Protein 4Y6C (pdb70)

B-factor: mean 18.06, std 13.11, range [5.61, 88.08]

Secondary structure (DSSP, 8-state):
---GGGGGHHHHHHHHHHHTT-HHHHHHHHHHHHHHHHTTS-TT-HHHHHHHHHHHHH---S-HHHHHHHHHHHHHHHHHHS-TT-HHHHHHHHHHHHH---S-HHHHHHHHHHHHHHHHHHS-TT-HHHHHHHHHHHHH---S-HHHHHHHHHHHHHHHHTTS-TT-HHHHHHHHHHHHHHHHTT-HHHHHHHHHHHHHHHHHHH--

Radius of gyration: 19.54 Å; Cα contacts (8 Å, |Δi|>4): 241; chains: 1; bounding box: 40×59×32 Å

Nearest PDB structures (foldseek):
  4y6c-assembly1_A-2  TM=1.003E+00  e=1.237E-24  Podospora anserina
  4y6w-assembly1_A-2  TM=9.933E-01  e=3.707E-24  Podospora anserina
  7w5m-assembly1_A  TM=7.140E-01  e=4.194E-05  Arabidopsis thaliana
  6t46-assembly2_G  TM=6.170E-01  e=2.696E-03  Bacillus subtilis subsp. natto
  8rst-assembly1_A-2  TM=5.168E-01  e=1.487E-03  Bacillus phage phi3T

CATH classification: 1.25.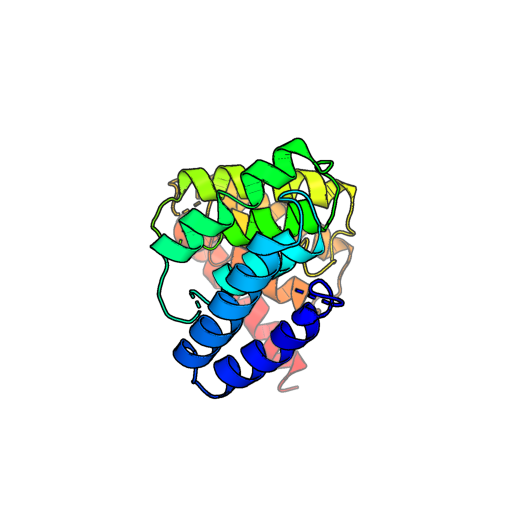40.10

InterPro domains:
  IPR002182 NB-ARC [PF00931] (9-161)
  IPR011990 Tetratricopeptide-like helical domain superfamily [G3DSA:1.25.40.10] (370-567)
  IPR011990 Tetratricopeptide-like helical domain superfamily [G3DSA:1.25.40.10] (588-715)
  IPR011990 Tetratricopeptide-like helical domain superfamily [G3DSA:1.25.40.10] (716-898)
  IPR011990 Tetratricopeptide-like helical domain superfamily [G3DSA:1.25.40.10] (914-1066)
  IPR011990 Tetratricopeptide-like helical domain superfamily [SSF48452] (411-530)
  IPR011990 Tetratricopeptide-like helical domain superfamily [SSF48452] (537-657)
  IPR011990 Tetratricopeptide-like helical domain superfamily [SSF48452] (663-783)
  IPR011990 Tetratricopeptide-like helical domain superfamily [SSF48452] (831-951)
  IPR011990 Tetratricopeptide-like helical domain superfamily [SSF48452] (916-1060)
  IPR019734 Tetratricopeptide repeat [SM00028] (417-450)
  IPR019734 Tetratricopeptide repeat [SM00028] (459-492)
  IPR019734 Tetratricopeptide repeat [SM00028] (501-534)
  IPR019734 Tetratricopeptide repeat [SM00028] (543-576)
  IPR019734 Tetratricopeptide repeat [SM00028] (585-618)
  IPR019734 Tetratricopeptide repeat [SM00028] (627-660)
  IPR019734 Tetratricopeptide repeat [SM00028] (669-702)
  IPR019734 Tetratricopeptide repeat [SM00028] (711-744)
  IPR019734 Tetratricopeptide repeat [SM00028] (753-786)
  IPR019734 Tetratricopeptide repeat [SM00028] (795-828)

Structure (mmCIF, N/CA/C/O backbone):
data_4Y6C
#
_entry.id   4Y6C
#
_cell.length_a   81.103
_cell.length_b   91.242
_cell.length_c   30.839
_cell.angle_alpha   90.00
_cell.angle_beta   90.00
_cell.angle_gamma   90.00
#
_symmetry.space_group_name_H-M   'P 21 21 2'
#
loop_
_entity.id
_entity.type
_entity.pdbx_description
1 polymer 'ANSERINA PUTATIVE KINESIN LIGHT chain'
2 non-polymer 'SULFATE ION'
3 water water
#
loop_
_atom_site.group_PDB
_atom_site.id
_atom_site.type_symbol
_atom_site.label_atom_id
_atom_site.label_alt_id
_atom_site.label_comp_id
_atom_site.label_asym_id
_atom_site.label_entity_id
_atom_site.label_seq_id
_atom_site.pdbx_PDB_ins_code
_atom_site.Cartn_x
_atom_site.Cartn_y
_atom_site.Cartn_z
_atom_site.occupancy
_atom_site.B_iso_or_equiv
_atom_site.auth_seq_id
_atom_site.auth_comp_id
_atom_site.auth_asym_id
_atom_site.auth_atom_id
_atom_site.pdbx_PDB_model_num
ATOM 1 N N . HIS A 1 3 ? -9.467 -71.993 9.515 1.00 65.07 -1 HIS A N 1
ATOM 2 C CA . HIS A 1 3 ? -8.892 -72.895 10.502 1.00 65.46 -1 HIS A CA 1
ATOM 3 C C . HIS A 1 3 ? -7.635 -72.279 11.126 1.00 57.56 -1 HIS A C 1
ATOM 4 O O . HIS A 1 3 ? -7.235 -72.655 12.226 1.00 64.19 -1 HIS A O 1
ATOM 24 N N . GLU A 1 5 ? -5.451 -69.874 13.251 1.00 27.56 1 GLU A N 1
ATOM 25 C CA . GLU A 1 5 ? -5.820 -69.435 14.604 1.00 29.18 1 GLU A CA 1
ATOM 26 C C . GLU A 1 5 ? -6.333 -68.001 14.722 1.00 28.31 1 GLU A C 1
ATOM 27 O O . GLU A 1 5 ? -7.340 -67.751 15.390 1.00 29.00 1 GLU A O 1
ATOM 33 N N . HIS A 1 6 ? -5.636 -67.059 14.092 1.00 21.70 2 HIS A N 1
ATOM 34 C CA . HIS A 1 6 ? -5.965 -65.649 14.254 1.00 19.68 2 HIS A CA 1
ATOM 35 C C . HIS A 1 6 ? -6.109 -64.946 12.916 1.00 15.71 2 HIS A C 1
ATOM 36 O O . HIS A 1 6 ? -5.266 -64.137 12.558 1.00 16.82 2 HIS A O 1
ATOM 43 N N . PRO A 1 7 ? -7.186 -65.251 12.174 1.00 14.38 3 PRO A N 1
ATOM 44 C CA . PRO A 1 7 ? -7.361 -64.664 10.834 1.00 13.03 3 PRO A CA 1
ATOM 45 C C . PRO A 1 7 ? -7.410 -63.133 10.822 1.00 14.10 3 PRO A C 1
ATOM 46 O O . PRO A 1 7 ? -7.080 -62.530 9.803 1.00 14.71 3 PRO A O 1
ATOM 50 N N . SER A 1 8 ? -7.798 -62.505 11.929 1.00 15.99 4 SER A N 1
ATOM 51 C CA A SER A 1 8 ? -7.836 -61.046 12.007 0.41 21.17 4 SER A CA 1
ATOM 52 C CA B SER A 1 8 ? -7.848 -61.047 11.978 0.59 20.68 4 SER A CA 1
ATOM 53 C C . SER A 1 8 ? -6.448 -60.441 11.839 1.00 20.93 4 SER A C 1
ATOM 54 O O . SER A 1 8 ? -6.299 -59.293 11.413 1.00 23.10 4 SER A O 1
ATOM 59 N N . ARG A 1 9 ? -5.420 -61.212 12.176 1.00 15.30 5 ARG A N 1
ATOM 60 C CA . ARG A 1 9 ? -4.067 -60.668 12.126 1.00 17.78 5 ARG A CA 1
ATOM 61 C C . ARG A 1 9 ? -3.501 -60.632 10.715 1.00 17.93 5 ARG A C 1
ATOM 62 O O . ARG A 1 9 ? -2.369 -60.186 10.502 1.00 17.88 5 ARG A O 1
ATOM 70 N N . LEU A 1 10 ? -4.302 -61.053 9.740 1.00 12.81 6 LEU A N 1
ATOM 71 C CA . LEU A 1 10 ? -3.876 -60.966 8.348 1.00 13.52 6 LEU A CA 1
ATOM 72 C C . LEU A 1 10 ? -3.825 -59.527 7.844 1.00 12.04 6 LEU A C 1
ATOM 73 O O . LEU A 1 10 ? -3.444 -59.282 6.698 1.00 12.52 6 LEU A O 1
ATOM 78 N N . ARG A 1 11 ? -4.200 -58.572 8.689 1.00 12.27 7 ARG A N 1
ATOM 79 C CA . ARG A 1 11 ? -4.002 -57.159 8.367 1.00 10.63 7 ARG A CA 1
ATOM 80 C C . ARG A 1 11 ? -2.520 -56.822 8.141 1.00 10.15 7 ARG A C 1
ATOM 81 O O . ARG A 1 11 ? -2.192 -55.810 7.521 1.00 11.38 7 ARG A O 1
ATOM 89 N N . SER A 1 12 ? -1.623 -57.669 8.629 1.00 12.46 8 SER A N 1
ATOM 90 C CA . SER A 1 12 ? -0.201 -57.504 8.332 1.00 11.66 8 SER A CA 1
ATOM 91 C C . SER A 1 12 ? 0.066 -57.525 6.827 1.00 12.40 8 SER A C 1
ATOM 92 O O . SER A 1 12 ? 1.048 -56.954 6.353 1.00 13.74 8 SER A O 1
ATOM 95 N N . GLN A 1 13 ? -0.817 -58.178 6.075 1.00 8.93 9 GLN A N 1
ATOM 96 C CA . GLN A 1 13 ? -0.610 -58.340 4.643 1.00 8.84 9 GLN A CA 1
ATOM 97 C C . GLN A 1 13 ? -0.893 -57.050 3.877 1.00 10.77 9 GLN A C 1
ATOM 98 O O . GLN A 1 13 ? -0.492 -56.912 2.728 1.00 11.22 9 GLN A O 1
ATOM 104 N N . HIS A 1 14 ? -1.578 -56.106 4.519 1.00 8.18 10 HIS A N 1
ATOM 105 C CA . HIS A 1 14 ? -1.817 -54.800 3.908 1.00 9.90 10 HIS A CA 1
ATOM 106 C C . HIS A 1 14 ? -0.501 -54.101 3.567 1.00 12.13 10 HIS A C 1
ATOM 107 O O . HIS A 1 14 ? -0.360 -53.514 2.489 1.00 10.09 10 HIS A O 1
ATOM 114 N N . GLU A 1 15 ? 0.464 -54.158 4.484 1.00 10.20 11 GLU A N 1
ATOM 115 C CA . GLU A 1 15 ? 1.754 -53.516 4.244 1.00 10.25 11 GLU A CA 1
ATOM 116 C C . GLU A 1 15 ? 2.492 -54.196 3.093 1.00 10.93 11 GLU A C 1
ATOM 117 O O . GLU A 1 15 ? 3.140 -53.528 2.278 1.00 11.69 11 GLU A O 1
ATOM 123 N N . LEU A 1 16 ? 2.404 -55.523 3.020 1.00 9.16 12 LEU A N 1
ATOM 124 C CA . LEU A 1 16 ? 3.081 -56.244 1.947 1.00 9.47 12 LEU A CA 1
ATOM 125 C C . LEU A 1 16 ? 2.441 -55.866 0.611 1.00 10.73 12 LEU A C 1
ATOM 126 O O . LEU A 1 16 ? 3.148 -55.686 -0.386 1.00 9.40 12 LEU A O 1
ATOM 131 N N . ALA A 1 17 ? 1.112 -55.724 0.594 1.00 8.70 13 ALA A N 1
ATOM 132 C CA . ALA A 1 17 ? 0.411 -55.329 -0.634 1.00 9.20 13 ALA A CA 1
ATOM 133 C C . ALA A 1 17 ? 0.877 -53.961 -1.104 1.00 11.08 13 ALA A C 1
ATOM 134 O O . ALA A 1 17 ? 1.075 -53.730 -2.300 1.00 10.95 13 ALA A O 1
ATOM 136 N N . ARG A 1 18 ? 1.041 -53.044 -0.161 1.00 8.28 14 ARG A N 1
ATOM 137 C CA . ARG A 1 18 ? 1.505 -51.698 -0.509 1.00 8.29 14 ARG A CA 1
ATOM 138 C C . ARG A 1 18 ? 2.918 -51.705 -1.083 1.00 12.11 14 ARG A C 1
ATOM 139 O O . ARG A 1 18 ? 3.221 -50.939 -1.994 1.00 14.27 14 ARG A O 1
ATOM 147 N N . ARG A 1 19 ? 3.786 -52.564 -0.559 1.00 9.22 15 ARG A N 1
ATOM 148 C CA . ARG A 1 19 ? 5.134 -52.664 -1.110 1.00 9.81 15 ARG A CA 1
ATOM 149 C C . ARG A 1 19 ? 5.082 -53.201 -2.538 1.00 9.94 15 ARG A C 1
ATOM 150 O O . ARG A 1 19 ? 5.819 -52.737 -3.416 1.00 11.29 15 ARG A O 1
ATOM 158 N N . TYR A 1 20 ? 4.220 -54.189 -2.772 1.00 9.73 16 TYR A N 1
ATOM 159 C CA . TYR A 1 20 ? 4.065 -54.718 -4.126 1.00 9.90 16 TYR A CA 1
ATOM 160 C C . TYR A 1 20 ? 3.618 -53.614 -5.077 1.00 9.70 16 TYR A C 1
ATOM 161 O O . TYR A 1 20 ? 4.156 -53.470 -6.175 1.00 13.85 16 TYR A O 1
ATOM 170 N N . GLN A 1 21 ? 2.606 -52.857 -4.660 1.00 9.24 17 GLN A N 1
ATOM 171 C CA . GLN A 1 21 ? 2.053 -51.791 -5.495 1.00 9.57 17 GLN A CA 1
ATOM 172 C C . GLN A 1 21 ? 3.095 -50.738 -5.837 1.00 16.33 17 GLN A C 1
ATOM 173 O O . GLN A 1 21 ? 3.208 -50.320 -6.988 1.00 16.39 17 GLN A O 1
ATOM 179 N N . GLN A 1 22 ? 3.853 -50.322 -4.831 1.00 12.77 18 GLN A N 1
ATOM 180 C CA . GLN A 1 22 ? 4.903 -49.325 -5.021 1.00 15.26 18 GLN A CA 1
ATOM 181 C C . GLN A 1 22 ? 5.938 -49.800 -6.030 1.00 15.61 18 GLN A C 1
ATOM 182 O O . GLN A 1 22 ? 6.549 -48.989 -6.724 1.00 17.73 18 GLN A O 1
ATOM 188 N N . ASN A 1 23 ? 6.144 -51.112 -6.098 1.00 12.26 19 ASN A N 1
ATOM 189 C CA . ASN A 1 23 ? 7.131 -51.686 -7.011 1.00 13.05 19 ASN A CA 1
ATOM 190 C C . ASN A 1 23 ? 6.553 -51.995 -8.379 1.00 19.20 19 ASN A C 1
ATOM 191 O O . ASN A 1 23 ? 7.234 -52.575 -9.232 1.00 23.77 19 ASN A O 1
ATOM 196 N N . GLY A 1 24 ? 5.290 -51.633 -8.569 1.00 17.91 20 GLY A N 1
ATOM 197 C CA . GLY A 1 24 ? 4.615 -51.843 -9.836 1.00 19.89 20 GLY A CA 1
ATOM 198 C C . GLY A 1 24 ? 3.880 -53.170 -9.938 1.00 22.63 20 GLY A C 1
ATOM 199 O O . GLY A 1 24 ? 3.179 -53.409 -10.919 1.00 21.61 20 GLY A O 1
ATOM 200 N N . GLN A 1 25 ? 4.053 -54.037 -8.940 1.00 13.96 21 GLN A N 1
ATOM 201 C CA . GLN A 1 25 ? 3.421 -55.358 -8.932 1.00 13.50 21 GLN A CA 1
ATOM 202 C C . GLN A 1 25 ? 1.982 -55.265 -8.429 1.00 15.35 21 GLN A C 1
ATOM 203 O O . GLN A 1 25 ? 1.608 -55.910 -7.451 1.00 15.12 21 GLN A O 1
ATOM 209 N N . VAL A 1 26 ? 1.171 -54.458 -9.099 1.00 10.88 22 VAL A N 1
ATOM 210 C CA . VAL A 1 26 ? -0.200 -54.247 -8.638 1.00 9.20 22 VAL A CA 1
ATOM 211 C C . VAL A 1 26 ? -1.055 -55.520 -8.753 1.00 13.74 22 VAL A C 1
ATOM 212 O O . VAL A 1 26 ? -1.968 -55.727 -7.955 1.00 13.03 22 VAL A O 1
ATOM 216 N N . GLN A 1 27 ? -0.755 -56.382 -9.721 1.00 14.39 23 GLN A N 1
ATOM 217 C CA . GLN A 1 27 ? -1.478 -57.650 -9.838 1.00 11.40 23 GLN A CA 1
ATOM 218 C C . GLN A 1 27 ? -1.195 -58.555 -8.641 1.00 12.21 23 GLN A C 1
ATOM 219 O O . GLN A 1 27 ? -2.100 -59.169 -8.084 1.00 14.05 23 GLN A O 1
ATOM 225 N N . GLU A 1 28 ? 0.076 -58.655 -8.262 1.00 11.58 24 GLU A N 1
ATOM 226 C CA . GLU A 1 28 ? 0.455 -59.499 -7.134 1.00 13.75 24 GLU A CA 1
ATOM 227 C C . GLU A 1 28 ? -0.204 -59.037 -5.831 1.00 11.43 24 GLU A C 1
ATOM 228 O O . GLU A 1 28 ? -0.550 -59.860 -4.972 1.00 10.47 24 GLU A O 1
ATOM 234 N N . ALA A 1 29 ? -0.385 -57.728 -5.685 1.00 10.43 25 ALA A N 1
ATOM 235 C CA . ALA A 1 29 ? -1.058 -57.185 -4.502 1.00 9.42 25 ALA A CA 1
ATOM 236 C C . ALA A 1 29 ? -2.527 -57.620 -4.468 1.00 9.02 25 ALA A C 1
ATOM 237 O O . ALA A 1 29 ? -3.077 -57.936 -3.408 1.00 9.72 25 ALA A O 1
ATOM 239 N N . VAL A 1 30 ? -3.161 -57.651 -5.634 1.00 9.73 26 VAL A N 1
ATOM 240 C CA . VAL A 1 30 ? -4.546 -58.103 -5.688 1.00 8.26 26 VAL A CA 1
ATOM 241 C C . VAL A 1 30 ? -4.628 -59.578 -5.294 1.00 9.08 26 VAL A C 1
ATOM 242 O O . VAL A 1 30 ? -5.485 -59.973 -4.487 1.00 10.57 26 VAL A O 1
ATOM 246 N N . GLU A 1 31 ? -3.737 -60.391 -5.861 1.00 8.96 27 GLU A N 1
ATOM 247 C CA . GLU A 1 31 ? -3.700 -61.820 -5.554 1.00 9.27 27 GLU A CA 1
ATOM 248 C C . GLU A 1 31 ? -3.514 -62.065 -4.059 1.00 11.37 27 GLU A C 1
ATOM 249 O O . GLU A 1 31 ? -4.169 -62.933 -3.480 1.00 12.16 27 GLU A O 1
ATOM 255 N N . LEU A 1 32 ? -2.609 -61.304 -3.451 1.00 9.05 28 LEU A N 1
ATOM 256 C CA . LEU A 1 32 ? -2.338 -61.413 -2.019 1.00 8.99 28 LEU A CA 1
ATOM 257 C C . LEU A 1 32 ? -3.597 -61.148 -1.203 1.00 10.45 28 LEU A C 1
ATOM 258 O O . LEU A 1 32 ? -3.946 -61.920 -0.309 1.00 9.57 28 LEU A O 1
ATOM 263 N N . LEU A 1 33 ? -4.283 -60.052 -1.515 1.00 8.89 29 LEU A N 1
ATOM 264 C CA . LEU A 1 33 ? -5.410 -59.641 -0.683 1.00 7.92 29 LEU A CA 1
ATOM 265 C C . LEU A 1 33 ? -6.682 -60.414 -0.999 1.00 7.94 29 LEU A C 1
ATOM 266 O O . LEU A 1 33 ? -7.561 -60.528 -0.145 1.00 9.97 29 LEU A O 1
ATOM 271 N N . GLU A 1 34 ? -6.792 -60.949 -2.211 1.00 8.13 30 GLU A N 1
ATOM 272 C CA . GLU A 1 34 ? -7.911 -61.852 -2.505 1.00 8.28 30 GLU A CA 1
ATOM 273 C C . GLU A 1 34 ? -7.834 -63.078 -1.615 1.00 8.54 30 GLU A C 1
ATOM 274 O O . GLU A 1 34 ? -8.860 -63.611 -1.190 1.00 9.05 30 GLU A O 1
ATOM 280 N N . GLN A 1 35 ? -6.615 -63.534 -1.332 1.00 8.77 31 GLN A N 1
ATOM 281 C CA . GLN A 1 35 ? -6.451 -64.701 -0.474 1.00 10.61 31 GLN A CA 1
ATOM 282 C C . GLN A 1 35 ? -6.761 -64.344 0.986 1.00 8.90 31 GLN A C 1
ATOM 283 O O . GLN A 1 35 ? -7.385 -65.136 1.704 1.00 10.03 31 GLN A O 1
ATOM 289 N N . VAL A 1 36 ? -6.333 -63.161 1.430 1.00 8.63 32 VAL A N 1
ATOM 290 C CA . VAL A 1 36 ? -6.695 -62.682 2.772 1.00 8.50 32 VAL A CA 1
ATOM 291 C C . VAL A 1 36 ? -8.214 -62.656 2.937 1.00 8.36 32 VAL A C 1
ATOM 292 O O . VAL A 1 36 ? -8.761 -63.170 3.911 1.00 8.53 32 VAL A O 1
ATOM 296 N N . VAL A 1 37 ? -8.888 -62.057 1.965 1.00 8.17 33 VAL A N 1
ATOM 297 C CA . VAL A 1 37 ? -10.327 -61.860 2.055 1.00 8.02 33 VAL A CA 1
ATOM 298 C C . VAL A 1 37 ? -11.039 -63.213 2.050 1.00 10.05 33 VAL A C 1
ATOM 299 O O . VAL A 1 37 ? -12.011 -63.413 2.796 1.00 10.98 33 VAL A O 1
ATOM 303 N N . ALA A 1 38 ? -10.539 -64.157 1.256 1.00 8.62 34 ALA A N 1
ATOM 304 C CA . ALA A 1 38 ? -11.157 -65.484 1.216 1.00 9.01 34 ALA A CA 1
ATOM 305 C C . ALA A 1 38 ? -10.988 -66.226 2.539 1.00 11.17 34 ALA A C 1
ATOM 306 O O . ALA A 1 38 ? -11.902 -66.914 2.986 1.00 9.76 34 ALA A O 1
ATOM 308 N N . ILE A 1 39 ? -9.823 -66.091 3.170 1.00 9.27 35 ILE A N 1
ATOM 309 C CA . ILE A 1 39 ? -9.583 -66.756 4.452 1.00 9.58 35 ILE A CA 1
ATOM 310 C C . ILE A 1 39 ? -10.483 -66.165 5.538 1.00 15.68 35 ILE A C 1
ATOM 311 O O . ILE A 1 39 ? -11.111 -66.889 6.320 1.00 12.71 35 ILE A O 1
ATOM 316 N N . GLN A 1 40 ? -10.554 -64.840 5.583 1.00 9.11 36 GLN A N 1
ATOM 317 C CA . GLN A 1 40 ? -11.375 -64.188 6.600 1.00 9.07 36 GLN A CA 1
ATOM 318 C C . GLN A 1 40 ? -12.877 -64.426 6.377 1.00 9.15 36 GLN A C 1
ATOM 319 O O . GLN A 1 40 ? -13.658 -64.407 7.326 1.00 11.97 36 GLN A O 1
ATOM 325 N N . ALA A 1 41 ? -13.284 -64.665 5.135 1.00 9.26 37 ALA A N 1
ATOM 326 C CA . ALA A 1 41 ? -14.707 -64.900 4.858 1.00 10.81 37 ALA A CA 1
ATOM 327 C C . ALA A 1 41 ? -15.183 -66.191 5.512 1.00 12.27 37 ALA A C 1
ATOM 328 O O . ALA A 1 41 ? -16.378 -66.362 5.763 1.00 13.33 37 ALA A O 1
ATOM 330 N N . LYS A 1 42 ? -14.250 -67.105 5.775 1.00 9.97 38 LYS A N 1
ATOM 331 C CA . LYS A 1 42 ? -14.605 -68.417 6.309 1.00 10.51 38 LYS A CA 1
ATOM 332 C C . LYS A 1 42 ? -14.657 -68.421 7.822 1.00 14.18 38 LYS A C 1
ATOM 333 O O . LYS A 1 42 ? -15.139 -69.380 8.421 1.00 14.64 38 LYS A O 1
ATOM 339 N N . THR A 1 43 ? -14.154 -67.352 8.438 1.00 11.66 39 THR A N 1
ATOM 340 C CA . THR A 1 43 ? -13.869 -67.380 9.863 1.00 12.18 39 THR A CA 1
ATOM 341 C C . THR A 1 43 ? -14.449 -66.188 10.638 1.00 14.80 39 THR A C 1
ATOM 342 O O . THR A 1 43 ? -14.763 -66.319 11.822 1.00 19.25 39 THR A O 1
ATOM 346 N N . LEU A 1 44 ? -14.605 -65.045 9.970 1.00 11.34 40 LEU A N 1
ATOM 347 C CA . LEU A 1 44 ? -15.031 -63.804 10.630 1.00 10.03 40 LEU A CA 1
ATOM 348 C C . LEU A 1 44 ? -16.414 -63.366 10.162 1.00 9.97 40 LEU A C 1
ATOM 349 O O . LEU A 1 44 ? -16.733 -63.495 8.989 1.00 9.77 40 LEU A O 1
ATOM 354 N N . ARG A 1 45 ? -17.232 -62.837 11.069 1.00 10.20 41 ARG A N 1
ATOM 355 C CA . ARG A 1 45 ? -18.567 -62.365 10.684 1.00 10.21 41 ARG A CA 1
ATOM 356 C C . ARG A 1 45 ? -18.469 -61.152 9.767 1.00 10.48 41 ARG A C 1
ATOM 357 O O . ARG A 1 45 ? -17.467 -60.437 9.783 1.00 12.93 41 ARG A O 1
ATOM 365 N N . SER A 1 46 ? -19.514 -60.917 8.974 1.00 9.62 42 SER A N 1
ATOM 366 C CA . SER A 1 46 ? -19.492 -59.834 7.992 1.00 9.15 42 SER A CA 1
ATOM 367 C C . SER A 1 46 ? -19.303 -58.461 8.629 1.00 8.96 42 SER A C 1
ATOM 368 O O . SER A 1 46 ? -18.798 -57.562 7.975 1.00 10.33 42 SER A O 1
ATOM 371 N N . GLU A 1 47 ? -19.731 -58.297 9.884 1.00 10.30 43 GLU A N 1
ATOM 372 C CA . GLU A 1 47 ? -19.604 -56.996 10.546 1.00 12.96 43 GLU A CA 1
ATOM 373 C C . GLU A 1 47 ? -18.272 -56.820 11.248 1.00 14.82 43 GLU A C 1
ATOM 374 O O . GLU A 1 47 ? -18.008 -55.752 11.802 1.00 13.02 43 GLU A O 1
ATOM 380 N N . HIS A 1 48 ? -17.439 -57.861 11.245 1.00 9.28 44 HIS A N 1
ATOM 381 C CA . HIS A 1 48 ? -16.157 -57.795 11.942 1.00 9.73 44 HIS A CA 1
ATOM 382 C C . HIS A 1 48 ? -15.270 -56.711 11.335 1.00 10.61 44 HIS A C 1
ATOM 383 O O . HIS A 1 48 ? -15.022 -56.711 10.132 1.00 9.04 44 HIS A O 1
ATOM 390 N N . PRO A 1 49 ? -14.784 -55.779 12.168 1.00 8.77 45 PRO A N 1
ATOM 391 C CA . PRO A 1 49 ? -13.975 -54.676 11.627 1.00 8.37 45 PRO A CA 1
ATOM 392 C C . PRO A 1 49 ? -12.722 -55.120 10.882 1.00 10.86 45 PRO A C 1
ATOM 393 O O . PRO A 1 49 ? -12.305 -54.422 9.955 1.00 9.18 45 PRO A O 1
ATOM 397 N N . SER A 1 50 ? -12.122 -56.243 11.261 1.00 9.67 46 SER A N 1
ATOM 398 C CA . SER A 1 50 ? -10.924 -56.702 10.557 1.00 9.17 46 SER A CA 1
ATOM 399 C C . SER A 1 50 ? -11.289 -57.231 9.185 1.00 9.00 46 SER A C 1
ATOM 400 O O . SER A 1 50 ? -10.544 -57.058 8.226 1.00 8.07 46 SER A O 1
ATOM 403 N N . ARG A 1 51 ? -12.445 -57.877 9.092 1.00 8.11 47 ARG A N 1
ATOM 404 C CA . ARG A 1 51 ? -12.885 -58.411 7.812 1.00 7.95 47 ARG A CA 1
ATOM 405 C C . ARG A 1 51 ? -13.205 -57.268 6.846 1.00 7.84 47 ARG A C 1
ATOM 406 O O . ARG A 1 51 ? -12.779 -57.277 5.690 1.00 9.26 47 ARG A O 1
ATOM 414 N N . LEU A 1 52 ? -13.945 -56.280 7.335 1.00 7.53 48 LEU A N 1
ATOM 415 C CA . LEU A 1 52 ? -14.264 -55.114 6.529 1.00 7.93 48 LEU A CA 1
ATOM 416 C C . LEU A 1 52 ? -12.994 -54.364 6.130 1.00 8.93 48 LEU A C 1
ATOM 417 O O . LEU A 1 52 ? -12.896 -53.866 5.020 1.00 9.18 48 LEU A O 1
ATOM 422 N N . ALA A 1 53 ? -12.026 -54.282 7.034 1.00 7.07 49 ALA A 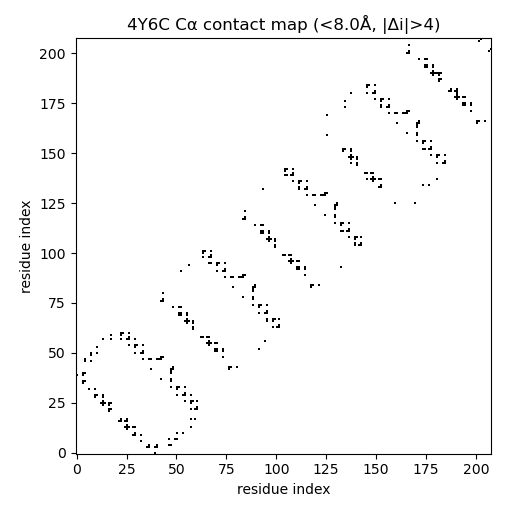N 1
ATOM 423 C CA . ALA A 1 53 ? -10.769 -53.587 6.726 1.00 6.92 49 ALA A CA 1
ATOM 424 C C . ALA A 1 53 ? -10.058 -54.192 5.530 1.00 7.97 49 ALA A C 1
ATOM 425 O O . ALA A 1 53 ? -9.545 -53.476 4.667 1.00 8.24 49 ALA A O 1
ATOM 427 N N . SER A 1 54 ? -10.004 -55.516 5.482 1.00 7.25 50 SER A N 1
ATOM 428 C CA . SER A 1 54 ? -9.286 -56.154 4.395 1.00 7.02 50 SER A CA 1
ATOM 429 C C . SER A 1 54 ? -10.085 -56.104 3.108 1.00 8.79 50 SER A C 1
ATOM 430 O O . SER A 1 54 ? -9.502 -56.080 2.031 1.00 9.88 50 SER A O 1
ATOM 433 N N . GLN A 1 55 ? -11.413 -56.076 3.202 1.00 6.84 51 GLN A N 1
ATOM 434 C CA . GLN A 1 55 ? -12.205 -55.860 1.982 1.00 6.74 51 GLN A CA 1
ATOM 435 C C . GLN A 1 55 ? -11.932 -54.465 1.415 1.00 8.88 51 GLN A C 1
ATOM 436 O O . GLN A 1 55 ? -11.789 -54.289 0.214 1.00 8.79 51 GLN A O 1
ATOM 442 N N . HIS A 1 56 ? -11.843 -53.480 2.299 1.00 6.38 52 HIS A N 1
ATOM 443 C CA . HIS A 1 56 ? -11.487 -52.114 1.910 1.00 6.18 52 HIS A CA 1
ATOM 444 C C . HIS A 1 56 ? -10.116 -52.070 1.213 1.00 8.95 52 HIS A C 1
ATOM 445 O O . HIS A 1 56 ? -9.955 -51.441 0.162 1.00 9.59 52 HIS A O 1
ATOM 452 N N . GLU A 1 57 ? -9.135 -52.763 1.778 1.00 6.32 53 GLU A N 1
ATOM 453 C CA . GLU A 1 57 ? -7.792 -52.766 1.189 1.00 6.41 53 GLU A CA 1
ATOM 454 C C . GLU A 1 57 ? -7.753 -53.517 -0.136 1.00 6.50 53 GLU A C 1
ATOM 455 O O . GLU A 1 57 ? -7.027 -53.130 -1.062 1.00 8.03 53 GLU A O 1
ATOM 461 N N . LEU A 1 58 ? -8.517 -54.602 -0.236 1.00 8.47 54 LEU A N 1
ATOM 462 C CA . LEU A 1 58 ? -8.595 -55.308 -1.508 1.00 7.22 54 LEU A CA 1
ATOM 463 C C . LEU A 1 58 ? -9.191 -54.405 -2.581 1.00 7.00 54 LEU A C 1
ATOM 464 O O . LEU A 1 58 ? -8.724 -54.389 -3.733 1.00 7.80 54 LEU A O 1
ATOM 469 N N . ALA A 1 59 ? -10.224 -53.650 -2.219 1.00 6.44 55 ALA A N 1
ATOM 470 C CA . ALA A 1 59 ? -10.835 -52.763 -3.204 1.00 6.37 55 ALA A CA 1
ATOM 471 C C . ALA A 1 59 ? -9.827 -51.716 -3.649 1.00 7.93 55 ALA A C 1
ATOM 472 O O . ALA A 1 59 ? -9.760 -51.367 -4.822 1.00 10.23 55 ALA A O 1
ATOM 474 N N . ARG A 1 60 ? -9.030 -51.219 -2.709 1.00 8.76 56 ARG A N 1
ATOM 475 C CA . ARG A 1 60 ? -7.984 -50.262 -3.076 1.00 9.18 56 ARG A CA 1
ATOM 476 C C . ARG A 1 60 ? -6.971 -50.917 -4.012 1.00 11.28 56 ARG A C 1
ATOM 477 O O . ARG A 1 60 ? -6.475 -50.277 -4.942 1.00 10.24 56 ARG A O 1
ATOM 485 N N . ALA A 1 61 ? -6.672 -52.194 -3.778 1.00 9.90 57 ALA A N 1
ATOM 486 C CA . ALA A 1 61 ? -5.755 -52.928 -4.647 1.00 7.46 57 ALA A CA 1
ATOM 487 C C . ALA A 1 61 ? -6.359 -53.112 -6.039 1.00 7.72 57 ALA A C 1
ATOM 488 O O . ALA A 1 61 ? -5.652 -53.018 -7.048 1.00 9.42 57 ALA A O 1
ATOM 490 N N . TYR A 1 62 ? -7.654 -53.411 -6.091 1.00 8.56 58 TYR A N 1
ATOM 491 C CA . TYR A 1 62 ? -8.339 -53.510 -7.379 1.00 7.25 58 TYR A CA 1
ATOM 492 C C . TYR A 1 62 ? -8.197 -52.202 -8.142 1.00 7.23 58 TYR A C 1
ATOM 493 O O . TYR A 1 62 ? -7.940 -52.206 -9.351 1.00 10.14 58 TYR A O 1
ATOM 515 N N . ALA A 1 64 ? -5.856 -49.956 -7.934 1.00 11.33 60 ALA A N 1
ATOM 516 C CA . ALA A 1 64 ? -4.473 -49.792 -8.375 1.00 14.78 60 ALA A CA 1
ATOM 517 C C . ALA A 1 64 ? -4.172 -50.668 -9.592 1.00 16.69 60 ALA A C 1
ATOM 518 O O . ALA A 1 64 ? -3.313 -50.339 -10.417 1.00 15.42 60 ALA A O 1
ATOM 520 N N . ASN A 1 65 ? -4.899 -51.776 -9.710 1.00 9.76 61 ASN A N 1
ATOM 521 C CA . ASN A 1 65 ? -4.724 -52.727 -10.806 1.00 10.67 61 ASN A CA 1
ATOM 522 C C . ASN A 1 65 ? -5.684 -52.443 -11.969 1.00 13.32 61 ASN A C 1
ATOM 523 O O . ASN A 1 65 ? -5.802 -53.242 -12.898 1.00 15.18 61 ASN A O 1
ATOM 528 N N . GLY A 1 66 ? -6.384 -51.315 -11.895 1.00 12.25 62 GLY A N 1
ATOM 529 C CA . GLY A 1 66 ? -7.282 -50.909 -12.961 1.00 13.15 62 GLY A CA 1
ATOM 530 C C . GLY A 1 66 ? -8.602 -51.659 -12.976 1.00 15.45 62 GLY A C 1
ATOM 531 O O . GLY A 1 66 ? -9.356 -51.573 -13.945 1.00 17.04 62 GLY A O 1
ATOM 532 N N . GLN A 1 67 ? -8.889 -52.397 -11.907 1.00 10.78 63 GLN A N 1
ATOM 533 C CA . GLN A 1 67 ? -10.123 -53.186 -11.860 1.00 8.29 63 GLN A CA 1
ATOM 534 C C . GLN A 1 67 ? -11.208 -52.376 -11.166 1.00 9.89 63 GLN A C 1
ATOM 535 O O . GLN A 1 67 ? -11.610 -52.642 -10.025 1.00 9.75 63 GLN A O 1
ATOM 541 N N . VAL A 1 68 ? -11.674 -51.363 -11.881 1.00 11.29 64 VAL A N 1
ATOM 542 C CA . VAL A 1 68 ? -12.575 -50.375 -11.292 1.00 7.68 64 VAL A CA 1
ATOM 543 C C . VAL A 1 68 ? -13.927 -50.972 -10.894 1.00 8.02 64 VAL A C 1
ATOM 544 O O . VAL A 1 68 ? -14.410 -50.723 -9.790 1.00 9.50 64 VAL A O 1
ATOM 548 N N . GLN A 1 69 ? -14.531 -51.758 -11.782 1.00 9.41 65 GLN A N 1
ATOM 549 C CA . GLN A 1 69 ? -15.845 -52.333 -11.481 1.00 10.99 65 GLN A CA 1
ATOM 550 C C . GLN A 1 69 ? -15.774 -53.254 -10.259 1.00 11.45 65 GLN A C 1
ATOM 551 O O . GLN A 1 69 ? -16.662 -53.223 -9.407 1.00 10.43 65 GLN A O 1
ATOM 557 N N . GLU A 1 70 ? -14.704 -54.040 -10.151 1.00 11.84 66 GLU A N 1
ATOM 558 C CA . GLU A 1 70 ? -14.548 -54.927 -8.997 1.00 11.38 66 GLU A CA 1
ATOM 559 C C . GLU A 1 70 ? -14.415 -54.132 -7.701 1.00 12.35 66 GLU A C 1
ATOM 560 O O . GLU A 1 70 ? -14.941 -54.522 -6.656 1.00 11.61 66 GLU A O 1
ATOM 566 N N . ALA A 1 71 ? -13.690 -53.025 -7.767 1.00 7.16 67 ALA A N 1
ATOM 567 C CA . ALA A 1 71 ? -13.563 -52.144 -6.605 1.00 6.79 67 ALA A CA 1
ATOM 568 C C . ALA A 1 71 ? -14.908 -51.535 -6.198 1.00 9.16 67 ALA A C 1
ATOM 569 O O . ALA A 1 71 ? -15.241 -51.463 -5.018 1.00 8.97 67 ALA A O 1
ATOM 571 N N . VAL A 1 72 ? -15.671 -51.063 -7.177 1.00 6.91 68 VAL A N 1
ATOM 572 C CA . VAL A 1 72 ? -16.970 -50.470 -6.876 1.00 8.05 68 VAL A CA 1
ATOM 573 C C . VAL A 1 72 ? -17.871 -51.483 -6.183 1.00 10.61 68 VAL A C 1
ATOM 574 O O . VAL A 1 72 ? -18.497 -51.186 -5.151 1.00 10.70 68 VAL A O 1
ATOM 578 N N . GLU A 1 73 ? -17.925 -52.693 -6.736 1.00 8.69 69 GLU A N 1
ATOM 579 C CA . GLU A 1 73 ? -18.824 -53.706 -6.183 1.00 9.89 69 GLU A CA 1
ATOM 580 C C . GLU A 1 73 ? -18.427 -54.105 -4.771 1.00 10.06 69 GLU A C 1
ATOM 581 O O . GLU A 1 73 ? -19.295 -54.299 -3.917 1.00 11.03 69 GLU A O 1
ATOM 587 N N . LEU A 1 74 ? -17.125 -54.212 -4.521 1.00 9.14 70 LEU A N 1
ATOM 588 C CA . LEU A 1 74 ? -16.651 -54.603 -3.193 1.00 8.11 70 LEU A CA 1
ATOM 589 C C . LEU A 1 74 ? -16.885 -53.489 -2.185 1.00 7.82 70 LEU A C 1
ATOM 590 O O . LEU A 1 74 ? -17.362 -53.735 -1.070 1.00 8.66 70 LEU A O 1
ATOM 595 N N . LEU A 1 75 ? -16.566 -52.256 -2.570 1.00 7.85 71 LEU A N 1
ATOM 596 C CA . LEU A 1 75 ? -16.784 -51.136 -1.652 1.00 6.39 71 LEU A CA 1
ATOM 597 C C . LEU A 1 75 ? -18.270 -50.880 -1.428 1.00 8.02 71 LEU A C 1
ATOM 598 O O . LEU A 1 75 ? -18.661 -50.424 -0.352 1.00 8.79 71 LEU A O 1
ATOM 603 N N . GLU A 1 76 ? -19.115 -51.190 -2.411 1.00 7.83 72 GLU A N 1
ATOM 604 C CA . GLU A 1 76 ? -20.551 -51.047 -2.164 1.00 7.64 72 GLU A CA 1
ATOM 605 C C . GLU A 1 76 ? -20.988 -51.984 -1.042 1.00 9.50 72 GLU A C 1
ATOM 606 O O . GLU A 1 76 ? -21.816 -51.614 -0.205 1.00 10.87 72 GLU A O 1
ATOM 612 N N . GLN A 1 77 ? -20.414 -53.183 -1.011 1.00 8.44 73 GLN A N 1
ATOM 613 C CA A GLN A 1 77 ? -20.724 -54.157 0.031 0.55 8.28 73 GLN A CA 1
ATOM 614 C CA B GLN A 1 77 ? -20.755 -54.145 0.031 0.45 8.74 73 GLN A CA 1
ATOM 615 C C . GLN A 1 77 ? -20.266 -53.659 1.384 1.00 7.35 73 GLN A C 1
ATOM 616 O O . GLN A 1 77 ? -21.003 -53.728 2.369 1.00 11.08 73 GLN A O 1
ATOM 627 N N . VAL A 1 78 ? -19.030 -53.162 1.429 1.00 7.02 74 VAL A N 1
ATOM 628 C CA . VAL A 1 78 ? -18.463 -52.665 2.678 1.00 6.92 74 VAL A CA 1
ATOM 629 C C . VAL A 1 78 ? -19.286 -51.495 3.213 1.00 7.83 74 VAL A C 1
ATOM 630 O O . VAL A 1 78 ? -19.654 -51.448 4.399 1.00 7.32 74 VAL A O 1
ATOM 634 N N . VAL A 1 79 ? -19.593 -50.550 2.337 1.00 6.86 75 VAL A N 1
ATOM 635 C CA . VAL A 1 79 ? -20.324 -49.361 2.756 1.00 6.93 75 VAL A CA 1
ATOM 636 C C . VAL A 1 79 ? -21.738 -49.723 3.214 1.00 8.18 75 VAL A C 1
ATOM 637 O O . VAL A 1 79 ? -22.268 -49.141 4.173 1.00 10.62 75 VAL A O 1
ATOM 641 N N . ALA A 1 80 ? -22.344 -50.713 2.557 1.00 8.10 76 ALA A N 1
ATOM 642 C CA . ALA A 1 80 ? -23.686 -51.151 2.934 1.00 9.57 76 ALA A CA 1
ATOM 643 C C . ALA A 1 80 ? -23.690 -51.781 4.319 1.00 12.48 76 ALA A C 1
ATOM 644 O O . ALA A 1 80 ? -24.600 -51.540 5.108 1.00 10.13 76 ALA A O 1
ATOM 646 N N . ILE A 1 81 ? -22.674 -52.587 4.609 1.00 8.09 77 ILE A N 1
ATOM 647 C CA . ILE A 1 81 ? -22.572 -53.231 5.919 1.00 8.34 77 ILE A CA 1
ATOM 648 C C . ILE A 1 81 ? -22.319 -52.175 6.985 1.00 9.80 77 ILE A C 1
ATOM 649 O O . ILE A 1 81 ? -22.950 -52.169 8.038 1.00 11.98 77 ILE A O 1
ATOM 654 N N . GLN A 1 82 ? -21.387 -51.272 6.710 1.00 7.92 78 GLN A N 1
ATOM 655 C CA . GLN A 1 82 ? -21.057 -50.268 7.710 1.00 7.94 78 GLN A CA 1
ATOM 656 C C . GLN A 1 82 ? -22.196 -49.270 7.911 1.00 9.80 78 GLN A C 1
ATOM 657 O O . GLN A 1 82 ? -22.307 -48.672 8.974 1.00 11.91 78 GLN A O 1
ATOM 663 N N . ALA A 1 83 ? -23.067 -49.111 6.915 1.00 8.88 79 ALA A N 1
ATOM 664 C CA . ALA A 1 83 ? -24.237 -48.240 7.094 1.00 11.35 79 ALA A CA 1
ATOM 665 C C . ALA A 1 83 ? -25.177 -48.810 8.156 1.00 13.61 79 ALA A C 1
ATOM 666 O O . ALA A 1 83 ? -25.931 -48.073 8.794 1.00 15.28 79 ALA A O 1
ATOM 668 N N . LYS A 1 84 ? -25.139 -50.125 8.331 1.00 12.82 80 LYS A N 1
ATOM 669 C CA . LYS A 1 84 ? -25.941 -50.765 9.373 1.00 16.80 80 LYS A CA 1
ATOM 670 C C . LYS A 1 84 ? -25.216 -50.901 10.716 1.00 21.72 80 LYS A C 1
ATOM 671 O O . LYS A 1 84 ? -25.854 -50.865 11.770 1.00 26.40 80 LYS A O 1
ATOM 677 N N . THR A 1 85 ? -23.899 -51.063 10.689 1.00 12.82 81 THR A N 1
ATOM 678 C CA . THR A 1 85 ? -23.166 -51.411 11.913 1.00 11.81 81 THR A CA 1
ATOM 679 C C . THR A 1 85 ? -22.462 -50.234 12.592 1.00 14.69 81 THR A C 1
ATOM 680 O O . THR A 1 85 ? -22.175 -50.299 13.791 1.00 16.89 81 THR A O 1
ATOM 684 N N . LEU A 1 86 ? -22.180 -49.168 11.847 1.00 11.21 82 LEU A N 1
ATOM 685 C CA . LEU A 1 86 ? -21.377 -48.066 12.387 1.00 10.36 82 LEU A CA 1
ATOM 686 C C . LEU A 1 86 ? -22.112 -46.734 12.338 1.00 12.37 82 LEU A C 1
ATOM 687 O O . LEU A 1 86 ? -22.899 -46.495 11.425 1.00 11.13 82 LEU A O 1
ATOM 692 N N . ARG A 1 87 ? -21.847 -45.869 13.315 1.00 9.57 83 ARG A N 1
ATOM 693 C CA . ARG A 1 87 ? -22.382 -44.509 13.285 1.00 10.44 83 ARG A CA 1
ATOM 694 C C . ARG A 1 87 ? -21.762 -43.703 12.157 1.00 10.76 83 ARG A C 1
ATOM 695 O O . ARG A 1 87 ? -20.654 -43.998 11.719 1.00 8.67 83 ARG A O 1
ATOM 703 N N . SER A 1 88 ? -22.472 -42.672 11.698 1.00 9.95 84 SER A N 1
ATOM 704 C CA . SER A 1 88 ? -21.969 -41.816 10.625 1.00 10.98 84 SER A CA 1
ATOM 705 C C . SER A 1 88 ? -20.632 -41.196 10.974 1.00 9.57 84 SER A C 1
ATOM 706 O O . SER A 1 88 ? -19.814 -40.941 10.092 1.00 11.74 84 SER A O 1
ATOM 709 N N . GLU A 1 89 ? -20.417 -40.960 12.267 1.00 9.64 85 GLU A N 1
ATOM 710 C CA . GLU A 1 89 ? -19.211 -40.305 12.736 1.00 8.84 85 GLU A CA 1
ATOM 711 C C . GLU A 1 89 ? -18.022 -41.247 12.890 1.00 13.73 85 GLU A C 1
ATOM 712 O O . GLU A 1 89 ? -16.908 -40.796 13.163 1.00 14.65 85 GLU A O 1
ATOM 718 N N . HIS A 1 90 ? -18.243 -42.546 12.718 1.00 8.84 86 HIS A N 1
ATOM 719 C CA . HIS A 1 90 ? -17.136 -43.496 12.828 1.00 8.42 86 HIS A CA 1
ATOM 720 C C . HIS A 1 90 ? -16.106 -43.278 11.719 1.00 7.89 86 HIS A C 1
ATOM 721 O O . HIS A 1 90 ? -16.447 -43.248 10.539 1.00 8.46 86 HIS A O 1
ATOM 728 N N . PRO A 1 91 ? -14.831 -43.129 12.095 1.00 8.79 87 PRO A N 1
ATOM 729 C CA . PRO A 1 91 ? -13.801 -42.858 11.087 1.00 7.50 87 PRO A CA 1
ATOM 730 C C . PRO A 1 91 ? -13.708 -43.934 10.000 1.00 7.15 87 PRO A C 1
ATOM 731 O O . PRO A 1 91 ? -13.383 -43.603 8.866 1.00 9.76 87 PRO A O 1
ATOM 735 N N . SER A 1 92 ? -13.933 -45.197 10.345 1.00 8.19 88 SER A N 1
ATOM 736 C CA . SER A 1 92 ? -13.843 -46.267 9.353 1.00 8.34 88 SER A CA 1
ATOM 737 C C . SER A 1 92 ? -14.979 -46.179 8.359 1.00 8.76 88 SER A C 1
ATOM 738 O O . SER A 1 92 ? -14.834 -46.554 7.195 1.00 9.70 88 SER A O 1
ATOM 741 N N . ARG A 1 93 ? -16.135 -45.735 8.838 1.00 7.05 89 ARG A N 1
ATOM 742 C CA . ARG A 1 93 ? -17.278 -45.588 7.954 1.00 6.98 89 ARG A CA 1
ATOM 743 C C . ARG A 1 93 ? -17.003 -44.475 6.955 1.00 9.94 89 AR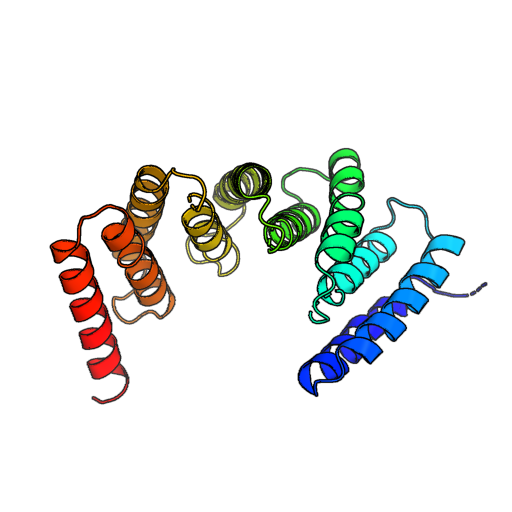G A C 1
ATOM 744 O O . ARG A 1 93 ? -17.233 -44.624 5.742 1.00 8.92 89 ARG A O 1
ATOM 752 N N . LEU A 1 94 ? -16.485 -43.365 7.468 1.00 6.74 90 LEU A N 1
ATOM 753 C CA . LEU A 1 94 ? -16.138 -42.231 6.615 1.00 6.54 90 LEU A CA 1
ATOM 754 C C . LEU A 1 94 ? -15.089 -42.625 5.593 1.00 8.37 90 LEU A C 1
ATOM 755 O O . LEU A 1 94 ? -15.170 -42.234 4.431 1.00 8.85 90 LEU A O 1
ATOM 760 N N . ALA A 1 95 ? -14.097 -43.395 6.037 1.00 7.76 91 ALA A N 1
ATOM 761 C CA . ALA A 1 95 ? -13.004 -43.782 5.152 1.00 6.03 91 ALA A CA 1
ATOM 762 C C . ALA A 1 95 ? -13.497 -44.599 3.969 1.00 8.93 91 ALA A C 1
ATOM 763 O O . ALA A 1 95 ? -13.049 -44.391 2.852 1.00 9.37 91 ALA A O 1
ATOM 765 N N . SER A 1 96 ? -14.405 -45.543 4.202 1.00 5.99 92 SER A N 1
ATOM 766 C CA . SER A 1 96 ? -14.859 -46.370 3.096 1.00 7.28 92 SER A CA 1
ATOM 767 C C . SER A 1 96 ? -15.818 -45.586 2.206 1.00 8.19 92 SER A C 1
ATOM 768 O O . SER A 1 96 ? -15.920 -45.855 1.013 1.00 7.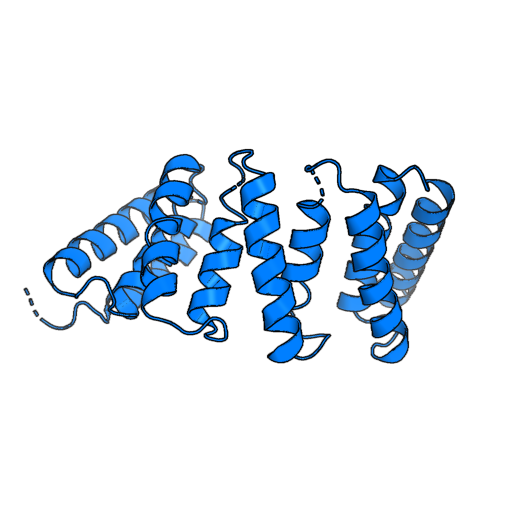72 92 SER A O 1
ATOM 771 N N . GLN A 1 97 ? -16.524 -44.616 2.784 1.00 7.37 93 GLN A N 1
ATOM 772 C CA . GLN A 1 97 ? -17.364 -43.746 1.970 1.00 6.05 93 GLN A CA 1
ATOM 773 C C . GLN A 1 97 ? -16.547 -42.949 0.959 1.00 5.88 93 GLN A C 1
ATOM 774 O O . GLN A 1 97 ? -16.935 -42.895 -0.207 1.00 8.11 93 GLN A O 1
ATOM 780 N N . HIS A 1 98 ? -15.435 -42.327 1.354 1.00 6.88 94 HIS A N 1
ATOM 781 C CA . HIS A 1 98 ? -14.746 -41.536 0.335 1.00 8.41 94 HIS A CA 1
ATOM 782 C C . HIS A 1 98 ? -13.948 -42.433 -0.615 1.00 9.64 94 HIS A C 1
ATOM 783 O O . HIS A 1 98 ? -13.705 -42.055 -1.769 1.00 10.24 94 HIS A O 1
ATOM 790 N N . GLU A 1 99 ? -13.622 -43.646 -0.179 1.00 8.15 95 GLU A N 1
ATOM 791 C CA . GLU A 1 99 ? -12.992 -44.622 -1.075 1.00 5.61 95 GLU A CA 1
ATOM 792 C C . GLU A 1 99 ? -13.979 -45.086 -2.141 1.00 6.63 95 GLU A C 1
ATOM 793 O O . GLU A 1 99 ? -13.637 -45.203 -3.327 1.00 8.91 95 GLU A O 1
ATOM 799 N N . LEU A 1 100 ? -15.214 -45.356 -1.736 1.00 6.41 96 LEU A N 1
ATOM 800 C CA . LEU A 1 100 ? -16.218 -45.733 -2.728 1.00 5.94 96 LEU A CA 1
ATOM 801 C C . LEU A 1 100 ? -16.502 -44.561 -3.683 1.00 7.90 96 LEU A C 1
ATOM 802 O O . LEU A 1 100 ? -16.698 -44.755 -4.888 1.00 6.75 96 LEU A O 1
ATOM 807 N N . ALA A 1 101 ? -16.501 -43.341 -3.158 1.00 8.14 97 ALA A N 1
ATOM 808 C CA . ALA A 1 101 ? -16.715 -42.177 -4.013 1.00 8.56 97 ALA A CA 1
ATOM 809 C C . ALA A 1 101 ? -15.610 -42.106 -5.064 1.00 7.72 97 ALA A C 1
ATOM 810 O O . ALA A 1 101 ? -15.866 -41.791 -6.221 1.00 8.69 97 ALA A O 1
ATOM 812 N N . ARG A 1 102 ? -14.386 -42.427 -4.659 1.00 6.54 98 ARG A N 1
ATOM 813 C CA A ARG A 1 102 ? -13.246 -42.446 -5.569 0.46 5.93 98 ARG A CA 1
ATOM 814 C CA B ARG A 1 102 ? -13.266 -42.423 -5.597 0.54 5.93 98 ARG A CA 1
ATOM 815 C C . ARG A 1 102 ? -13.436 -43.491 -6.668 1.00 9.19 98 ARG A C 1
ATOM 816 O O . ARG A 1 102 ? -13.153 -43.243 -7.849 1.00 9.37 98 ARG A O 1
ATOM 831 N N . ALA A 1 103 ? -13.899 -44.675 -6.267 1.00 8.33 99 ALA A N 1
ATOM 832 C CA . ALA A 1 103 ? -14.159 -45.758 -7.221 1.00 7.56 99 ALA A CA 1
ATOM 833 C C . ALA A 1 103 ? -15.296 -45.387 -8.160 1.00 7.62 99 ALA A C 1
ATOM 834 O O . ALA A 1 103 ? -15.213 -45.615 -9.375 1.00 10.40 99 ALA A O 1
ATOM 836 N N . TYR A 1 104 ? -16.354 -44.792 -7.607 1.00 6.75 100 TYR A N 1
ATOM 837 C CA . TYR A 1 104 ? -17.459 -44.305 -8.432 1.00 7.49 100 TYR A CA 1
ATOM 838 C C . TYR A 1 104 ? -16.980 -43.291 -9.479 1.00 9.03 100 TYR A C 1
ATOM 839 O O . TYR A 1 104 ? -17.436 -43.321 -10.623 1.00 9.38 100 TYR A O 1
ATOM 856 N N . ALA A 1 106 ? -14.050 -43.046 -10.847 1.00 8.01 102 ALA A N 1
ATOM 857 C CA . ALA A 1 106 ? -13.296 -43.762 -11.854 1.00 11.74 102 ALA A CA 1
ATOM 858 C C . ALA A 1 106 ? -14.231 -44.553 -12.758 1.00 13.44 102 ALA A C 1
ATOM 859 O O . ALA A 1 106 ? -13.882 -44.874 -13.894 1.00 13.75 102 ALA A O 1
ATOM 861 N N . ASN A 1 107 ? -15.430 -44.851 -12.261 1.00 10.59 103 ASN A N 1
ATOM 862 C CA . ASN A 1 107 ? -16.414 -45.609 -13.022 1.00 8.96 103 ASN A CA 1
ATOM 863 C C . ASN A 1 107 ? -17.460 -44.732 -13.706 1.00 11.06 103 ASN A C 1
ATOM 864 O O . ASN A 1 107 ? -18.459 -45.237 -14.230 1.00 9.78 103 ASN A O 1
ATOM 869 N N . GLY A 1 108 ? -17.243 -43.421 -13.681 1.00 8.26 104 GLY A N 1
ATOM 870 C CA . GLY A 1 108 ? -18.168 -42.486 -14.307 1.00 10.44 104 GLY A CA 1
ATOM 871 C C . GLY A 1 108 ? -19.496 -42.346 -13.583 1.00 10.83 104 GLY A C 1
ATOM 872 O O . GLY A 1 108 ? -20.459 -41.801 -14.128 1.00 11.86 104 GLY A O 1
ATOM 873 N N . GLN A 1 109 ? -19.557 -42.845 -12.350 1.00 8.16 105 GLN A N 1
ATOM 874 C CA . GLN A 1 109 ? -20.785 -42.745 -11.566 1.00 10.58 105 GLN A CA 1
ATOM 875 C C . GLN A 1 109 ? -20.739 -41.491 -10.703 1.00 10.00 105 GLN A C 1
ATOM 876 O O . GLN A 1 109 ? -20.631 -41.550 -9.482 1.00 9.11 105 GLN A O 1
ATOM 882 N N . VAL A 1 110 ? -20.814 -40.346 -11.368 1.00 9.61 106 VAL A N 1
ATOM 883 C CA . VAL A 1 110 ? -20.549 -39.067 -10.723 1.00 7.88 106 VAL A CA 1
ATOM 884 C C . VAL A 1 110 ? -21.595 -38.680 -9.681 1.00 10.30 106 VAL A C 1
ATOM 885 O O . VAL A 1 110 ? -21.241 -38.196 -8.606 1.00 12.19 106 VAL A O 1
ATOM 889 N N . GLN A 1 111 ? -22.876 -38.889 -9.984 1.00 9.16 107 GLN A N 1
ATOM 890 C CA . GLN A 1 111 ? -23.929 -38.522 -9.034 1.00 8.34 107 GLN A CA 1
ATOM 891 C C . GLN A 1 111 ? -23.782 -39.283 -7.714 1.00 13.46 107 GLN A C 1
ATOM 892 O O . GLN A 1 111 ? -23.928 -38.709 -6.641 1.00 10.20 107 GLN A O 1
ATOM 898 N N . GLU A 1 112 ? -23.499 -40.580 -7.802 1.00 10.86 108 GLU A N 1
ATOM 899 C CA . GLU A 1 112 ? -23.314 -41.405 -6.609 1.00 10.34 108 GLU A CA 1
ATOM 900 C C . GLU A 1 112 ? -22.109 -40.960 -5.780 1.00 13.23 108 GLU A C 1
ATOM 901 O O . GLU A 1 112 ? -22.138 -40.996 -4.545 1.00 11.18 108 GLU A O 1
ATOM 907 N N . ALA A 1 113 ? -21.034 -40.565 -6.462 1.00 7.56 109 ALA A N 1
ATOM 908 C CA . ALA A 1 113 ? -19.881 -40.015 -5.757 1.00 6.73 109 ALA A CA 1
ATOM 909 C C . ALA A 1 113 ? -20.223 -38.703 -5.052 1.00 8.46 109 ALA A C 1
ATOM 910 O O . ALA A 1 113 ? -19.796 -38.479 -3.922 1.00 9.01 109 ALA A O 1
ATOM 912 N N . VAL A 1 114 ? -20.961 -37.824 -5.722 1.00 8.95 110 VAL A N 1
ATOM 913 C CA . VAL A 1 114 ? -21.344 -36.544 -5.101 1.00 7.13 110 VAL A CA 1
ATOM 914 C C . VAL A 1 114 ? -22.122 -36.785 -3.810 1.00 10.58 110 VAL A C 1
ATOM 915 O O . VAL A 1 114 ? -21.849 -36.173 -2.766 1.00 12.73 110 VAL A O 1
ATOM 919 N N . GLU A 1 115 ? -23.083 -37.697 -3.876 1.00 12.77 111 GLU A N 1
ATOM 920 C CA . GLU A 1 115 ? -23.935 -37.958 -2.725 1.00 11.09 111 GLU A CA 1
ATOM 921 C C . GLU A 1 115 ? -23.139 -38.475 -1.538 1.00 9.09 111 GLU A C 1
ATOM 922 O O . GLU A 1 115 ? -23.387 -38.064 -0.398 1.00 11.13 111 GLU A O 1
ATOM 928 N N . LEU A 1 116 ? -22.184 -39.363 -1.789 1.00 8.05 112 LEU A N 1
ATOM 929 C CA . LEU A 1 116 ? -21.350 -39.882 -0.719 1.00 6.74 112 LEU A CA 1
ATOM 930 C C . LEU A 1 116 ? -20.473 -38.790 -0.121 1.00 10.14 112 LEU A C 1
ATOM 931 O O . LEU A 1 116 ? -20.362 -38.667 1.097 1.00 10.16 112 LEU A O 1
ATOM 936 N N . LEU A 1 117 ? -19.847 -38.001 -0.985 1.00 6.50 113 LEU A N 1
ATOM 937 C CA . LEU A 1 117 ? -18.900 -36.997 -0.525 1.00 7.75 113 LEU A CA 1
ATOM 938 C C . LEU A 1 117 ? -19.611 -35.858 0.189 1.00 9.05 113 LEU A C 1
ATOM 939 O O . LEU A 1 117 ? -19.042 -35.255 1.098 1.00 9.38 113 LEU A O 1
ATOM 944 N N . GLU A 1 118 ? -20.858 -35.574 -0.183 1.00 8.70 114 GLU A N 1
ATOM 945 C CA . GLU A 1 118 ? -21.622 -34.595 0.592 1.00 8.07 114 GLU A CA 1
ATOM 946 C C . GLU A 1 118 ? -21.798 -35.080 2.031 1.00 8.81 114 GLU A C 1
ATOM 947 O O . GLU A 1 118 ? -21.689 -34.290 2.976 1.00 12.06 114 GLU A O 1
ATOM 953 N N . GLN A 1 119 ? -22.051 -36.374 2.207 1.00 7.75 115 GLN A N 1
ATOM 954 C CA . GLN A 1 119 ? -22.183 -36.930 3.564 1.00 10.48 115 GLN A CA 1
ATOM 955 C C . GLN A 1 119 ? -20.860 -36.858 4.321 1.00 10.19 115 GLN A C 1
ATOM 956 O O . GLN A 1 119 ? -20.815 -36.484 5.492 1.00 8.71 115 GLN A O 1
ATOM 962 N N . VAL A 1 120 ? -19.775 -37.240 3.659 1.00 7.80 116 VAL A N 1
ATOM 963 C CA . VAL A 1 120 ? -18.457 -37.231 4.309 1.00 7.14 116 VAL A CA 1
ATOM 964 C C . VAL A 1 120 ? -18.071 -35.814 4.724 1.00 8.17 116 VAL A C 1
ATOM 965 O O . VAL A 1 120 ? -17.616 -35.569 5.846 1.00 8.62 116 VAL A O 1
ATOM 969 N N . VAL A 1 121 ? -18.273 -34.866 3.821 1.00 6.90 117 VAL A N 1
ATOM 970 C CA . VAL A 1 121 ? -17.926 -33.488 4.133 1.00 7.23 117 VAL A CA 1
ATOM 971 C C . VAL A 1 121 ? -18.786 -32.929 5.270 1.00 8.94 117 VAL A C 1
ATOM 972 O O . VAL A 1 121 ? -18.277 -32.229 6.158 1.00 7.77 117 VAL A O 1
ATOM 976 N N . ALA A 1 122 ? -20.070 -33.269 5.272 1.00 7.96 118 ALA A N 1
ATOM 977 C CA . ALA A 1 122 ? -20.965 -32.775 6.319 1.00 8.49 118 ALA A CA 1
ATOM 978 C C . ALA A 1 122 ? -20.547 -33.310 7.680 1.00 9.83 118 ALA A C 1
ATOM 979 O O . ALA A 1 122 ? -20.558 -32.578 8.676 1.00 11.68 118 ALA A O 1
ATOM 981 N N . ILE A 1 123 ? -20.193 -34.590 7.728 1.00 8.71 119 ILE A N 1
ATOM 982 C CA . ILE A 1 123 ? -19.825 -35.210 9.003 1.00 8.18 119 ILE A CA 1
ATOM 983 C C . ILE A 1 123 ? -18.455 -34.739 9.480 1.00 9.40 119 ILE A C 1
ATOM 984 O O . ILE A 1 123 ? -18.278 -34.400 10.658 1.00 11.06 119 ILE A O 1
ATOM 989 N N . GLN A 1 124 ? -17.485 -34.687 8.570 1.00 9.00 120 GLN A N 1
ATOM 990 C CA . GLN A 1 124 ? -16.143 -34.253 8.948 1.00 7.73 120 GLN A CA 1
ATOM 991 C C . GLN A 1 124 ? -16.116 -32.793 9.374 1.00 12.45 120 GLN A C 1
ATOM 992 O O . GLN A 1 124 ? -15.214 -32.370 10.090 1.00 11.10 120 GLN A O 1
ATOM 998 N N . ALA A 1 125 ? -17.109 -32.023 8.945 1.00 9.90 121 ALA A N 1
ATOM 999 C CA . ALA A 1 125 ? -17.213 -30.636 9.384 1.00 11.12 121 ALA A CA 1
ATOM 1000 C C . ALA A 1 125 ? -17.429 -30.568 10.891 1.00 15.17 121 ALA A C 1
ATOM 1001 O O . ALA A 1 125 ? -17.078 -29.571 11.529 1.00 15.92 121 ALA A O 1
ATOM 1003 N N . LYS A 1 126 ? -18.002 -31.632 11.458 1.00 14.61 122 LYS A N 1
ATOM 1004 C CA . LYS A 1 126 ? -18.189 -31.724 12.909 1.00 19.92 122 LYS A CA 1
ATOM 1005 C C . LYS A 1 126 ? -17.021 -32.385 13.641 1.00 16.67 122 LYS A C 1
ATOM 1006 O O . LYS A 1 126 ? -16.649 -31.966 14.744 1.00 18.10 122 LYS A O 1
ATOM 1012 N N . THR A 1 127 ? -16.456 -33.435 13.056 1.00 13.02 123 THR A N 1
ATOM 1013 C CA . THR A 1 127 ? -15.503 -34.265 13.799 1.00 12.40 123 THR A CA 1
ATOM 1014 C C . THR A 1 127 ? -14.039 -33.851 13.655 1.00 18.91 123 THR A C 1
ATOM 1015 O O . THR A 1 127 ? -13.212 -34.202 14.499 1.00 19.02 123 THR A O 1
ATOM 1019 N N . LEU A 1 128 ? -13.712 -33.104 12.604 1.00 12.65 124 LEU A N 1
ATOM 1020 C CA . LEU A 1 128 ? -12.315 -32.759 12.332 1.00 13.10 124 LEU A CA 1
ATOM 1021 C C . LEU A 1 128 ? -12.082 -31.254 12.247 1.00 15.60 124 LEU A C 1
ATOM 1022 O O . LEU A 1 128 ? -12.988 -30.490 11.889 1.00 15.18 124 LEU A O 1
ATOM 1027 N N . ARG A 1 129 ? -10.855 -30.838 12.561 1.00 15.71 125 ARG A N 1
ATOM 1028 C CA . ARG A 1 129 ? -10.461 -2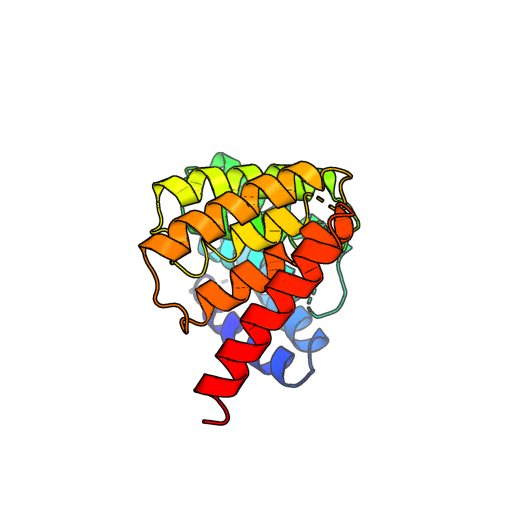9.437 12.452 1.00 16.13 125 ARG A CA 1
ATOM 1029 C C . ARG A 1 129 ? -10.337 -29.050 10.991 1.00 13.93 125 ARG A C 1
ATOM 1030 O O . ARG A 1 129 ? -10.049 -29.896 10.162 1.00 13.24 125 ARG A O 1
ATOM 1038 N N . SER A 1 130 ? -10.535 -27.769 10.689 1.00 14.61 126 SER A N 1
ATOM 1039 C CA . SER A 1 130 ? -10.611 -27.314 9.304 1.00 17.61 126 SER A CA 1
ATOM 1040 C C . SER A 1 130 ? -9.355 -27.633 8.482 1.00 22.36 126 SER A C 1
ATOM 1041 O O . SER A 1 130 ? -9.443 -27.812 7.265 1.00 21.53 126 SER A O 1
ATOM 1044 N N . GLU A 1 131 ? -8.195 -27.722 9.132 1.00 17.84 127 GLU A N 1
ATOM 1045 C CA . GLU A 1 131 ? -6.959 -27.998 8.390 1.00 18.12 127 GLU A CA 1
ATOM 1046 C C . GLU A 1 131 ? -6.509 -29.459 8.447 1.00 17.48 127 GLU A C 1
ATOM 1047 O O . GLU A 1 131 ? -5.413 -29.803 7.975 1.00 15.89 127 GLU A O 1
ATOM 1053 N N . HIS A 1 132 ? -7.343 -30.325 9.011 1.00 10.48 128 HIS A N 1
ATOM 1054 C CA . HIS A 1 132 ? -7.019 -31.744 9.013 1.00 12.11 128 HIS A CA 1
ATOM 1055 C C . HIS A 1 132 ? -6.936 -32.210 7.558 1.00 10.88 128 HIS A C 1
ATOM 1056 O O . HIS A 1 132 ? -7.808 -31.862 6.763 1.00 11.52 128 HIS A O 1
ATOM 1063 N N . PRO A 1 133 ? -5.887 -32.990 7.205 1.00 8.65 129 PRO A N 1
ATOM 1064 C CA . PRO A 1 133 ? -5.665 -33.391 5.807 1.00 10.74 129 PRO A CA 1
ATOM 1065 C C . PRO A 1 133 ? -6.806 -34.202 5.215 1.00 10.60 129 PRO A C 1
ATOM 1066 O O . PRO A 1 133 ? -7.072 -34.044 4.024 1.00 10.76 129 PRO A O 1
ATOM 1070 N N . SER A 1 134 ? -7.468 -35.043 6.008 1.00 9.79 130 SER A N 1
ATOM 1071 C CA . SER A 1 134 ? -8.577 -35.837 5.468 1.00 9.60 130 SER A CA 1
ATOM 1072 C C . SER A 1 134 ? -9.793 -34.960 5.230 1.00 10.09 130 SER A C 1
ATOM 1073 O O . SER A 1 134 ? -10.510 -35.139 4.239 1.00 10.71 130 SER A O 1
ATOM 1076 N N . ARG A 1 135 ? -10.030 -33.999 6.121 1.00 7.53 131 ARG A N 1
ATOM 1077 C CA . ARG A 1 135 ? -11.159 -33.102 5.930 1.00 7.20 131 ARG A CA 1
ATOM 1078 C C . ARG A 1 135 ? -10.976 -32.269 4.666 1.00 10.73 131 ARG A C 1
ATOM 1079 O O . ARG A 1 135 ? -11.899 -32.123 3.859 1.00 10.15 131 ARG A O 1
ATOM 1087 N N . LEU A 1 136 ? -9.778 -31.727 4.486 1.00 10.75 132 LEU A N 1
ATOM 1088 C CA A LEU A 1 136 ? -9.474 -30.934 3.295 0.57 8.55 132 LEU A CA 1
ATOM 1089 C CA B LEU A 1 136 ? -9.489 -30.932 3.298 0.43 8.56 132 LEU A CA 1
ATOM 1090 C C . LEU A 1 136 ? -9.552 -31.781 2.032 1.00 6.70 132 LEU A C 1
ATOM 1091 O O . LEU A 1 136 ? -10.115 -31.359 1.023 1.00 9.61 132 LEU A O 1
ATOM 1100 N N . ALA A 1 137 ? -8.979 -32.983 2.082 1.00 6.98 133 ALA A N 1
ATOM 1101 C CA . ALA A 1 137 ? -9.026 -33.868 0.923 1.00 7.21 133 ALA A CA 1
ATOM 1102 C C . ALA A 1 137 ? -10.458 -34.156 0.499 1.00 8.00 133 ALA A C 1
ATOM 1103 O O . ALA A 1 137 ? -10.757 -34.146 -0.680 1.00 6.15 133 ALA A O 1
ATOM 1105 N N . SER A 1 138 ? -11.358 -34.409 1.455 1.00 7.05 134 SER A N 1
ATOM 1106 C CA . SER A 1 138 ? -12.732 -34.731 1.066 1.00 8.38 134 SER A CA 1
ATOM 1107 C C . SER A 1 138 ? -13.429 -33.537 0.420 1.00 8.53 134 SER A C 1
ATOM 1108 O O . SER A 1 138 ? -14.246 -33.711 -0.497 1.00 8.55 134 SER A O 1
ATOM 1111 N N . GLN A 1 139 ? -13.130 -32.336 0.919 1.00 7.83 135 GLN A N 1
ATOM 1112 C CA . GLN A 1 139 ? -13.667 -31.103 0.338 1.00 10.27 135 GLN A CA 1
ATOM 1113 C C . GLN A 1 139 ? -13.176 -30.925 -1.091 1.00 8.79 135 GLN A C 1
ATOM 1114 O O . GLN A 1 139 ? -13.962 -30.604 -1.988 1.00 9.97 135 GLN A O 1
ATOM 1120 N N . HIS A 1 140 ? -11.882 -31.133 -1.312 1.00 6.55 136 HIS A N 1
ATOM 1121 C CA . HIS A 1 140 ? -11.357 -31.051 -2.675 1.00 6.60 136 HIS A CA 1
ATOM 1122 C C . HIS A 1 140 ? -11.992 -32.097 -3.587 1.00 9.80 136 HIS A C 1
ATOM 1123 O O . HIS A 1 140 ? -12.301 -31.815 -4.749 1.00 9.35 136 HIS A O 1
ATOM 1130 N N . GLU A 1 141 ? -12.179 -33.305 -3.066 1.00 6.81 137 GLU A N 1
ATOM 1131 C CA . GLU A 1 141 ? -12.796 -34.368 -3.858 1.00 6.37 137 GLU A CA 1
ATOM 1132 C C . GLU A 1 141 ? -14.255 -34.055 -4.171 1.00 7.35 137 GLU A C 1
ATOM 1133 O O . GLU A 1 141 ? -14.714 -34.308 -5.280 1.00 8.29 137 GLU A O 1
ATOM 1139 N N . LEU A 1 142 ? -14.989 -33.513 -3.199 1.00 6.59 138 LEU A N 1
ATOM 1140 C CA . LEU A 1 142 ? -16.372 -33.127 -3.459 1.00 6.86 138 LEU A CA 1
ATOM 1141 C C . LEU A 1 142 ? -16.426 -32.052 -4.543 1.00 6.74 138 LEU A C 1
ATOM 1142 O O . LEU A 1 142 ? -17.282 -32.105 -5.442 1.00 8.12 138 LEU A O 1
ATOM 1147 N N . ALA A 1 143 ? -15.522 -31.079 -4.476 1.00 6.86 139 ALA A N 1
ATOM 1148 C CA . ALA A 1 143 ? -15.517 -30.022 -5.500 1.00 9.18 139 ALA A CA 1
ATOM 1149 C C . ALA A 1 143 ? -15.314 -30.621 -6.884 1.00 8.90 139 ALA A C 1
ATOM 1150 O O . ALA A 1 143 ? -15.993 -30.246 -7.839 1.00 9.36 139 ALA A O 1
ATOM 1152 N N . ARG A 1 144 ? -14.393 -31.568 -6.998 1.00 8.14 140 ARG A N 1
ATOM 1153 C CA . ARG A 1 144 ? -14.141 -32.184 -8.298 1.00 9.12 140 ARG A CA 1
ATOM 1154 C C . ARG A 1 144 ? -15.331 -33.030 -8.766 1.00 10.76 140 ARG A C 1
ATOM 1155 O O . ARG A 1 144 ? -15.661 -33.043 -9.956 1.00 13.45 140 ARG A O 1
ATOM 1163 N N . ALA A 1 145 ? -15.975 -33.739 -7.839 1.00 8.43 141 ALA A N 1
ATOM 1164 C CA . ALA A 1 145 ? -17.206 -34.473 -8.166 1.00 8.88 141 ALA A CA 1
ATOM 1165 C C . ALA A 1 145 ? -18.305 -33.533 -8.658 1.00 12.92 141 ALA A C 1
ATOM 1166 O O . ALA A 1 145 ? -18.978 -33.801 -9.662 1.00 11.70 141 ALA A O 1
ATOM 1168 N N . TYR A 1 146 ? -18.488 -32.426 -7.947 1.00 7.39 142 TYR A N 1
ATOM 1169 C CA . TYR A 1 146 ? -19.458 -31.413 -8.370 1.00 7.76 142 TYR A CA 1
ATOM 1170 C C . TYR A 1 146 ? -19.183 -30.947 -9.796 1.00 9.35 142 TYR A C 1
ATOM 1171 O O . TYR A 1 146 ? -20.096 -30.836 -10.615 1.00 9.69 142 TYR A O 1
ATOM 1188 N N . ALA A 1 148 ? -17.718 -32.429 -12.215 1.00 9.99 144 ALA A N 1
ATOM 1189 C CA . ALA A 1 148 ? -18.016 -33.468 -13.201 1.00 12.26 144 ALA A CA 1
ATOM 1190 C C . ALA A 1 148 ? -19.508 -33.744 -13.310 1.00 16.05 144 ALA A C 1
ATOM 1191 O O . ALA A 1 148 ? -19.939 -34.493 -14.185 1.00 16.03 144 ALA A O 1
ATOM 1193 N N . ASN A 1 149 ? -20.299 -33.156 -12.415 1.00 12.58 145 ASN A N 1
ATOM 1194 C CA . ASN A 1 149 ? -21.735 -33.447 -12.344 1.00 10.67 145 ASN A CA 1
ATOM 1195 C C . ASN A 1 149 ? -22.615 -32.289 -12.811 1.00 13.79 145 ASN A C 1
ATOM 1196 O O . ASN A 1 149 ? -23.813 -32.271 -12.539 1.00 15.90 145 ASN A O 1
ATOM 1201 N N . GLY A 1 150 ? -22.020 -31.318 -13.490 1.00 12.88 146 GLY A N 1
ATOM 1202 C CA . GLY A 1 150 ? -22.752 -30.133 -13.898 1.00 18.08 146 GLY A CA 1
ATOM 1203 C C . GLY A 1 150 ? -23.117 -29.254 -12.717 1.00 22.01 146 GLY A C 1
ATOM 1204 O O . GLY A 1 150 ? -24.118 -28.536 -12.743 1.00 25.65 146 GLY A O 1
ATOM 1205 N N . GLN A 1 151 ? -22.305 -29.310 -11.666 1.00 9.43 147 GLN A N 1
ATOM 1206 C CA . GLN A 1 151 ? -22.551 -28.481 -10.496 1.00 11.51 147 GLN A CA 1
ATOM 1207 C C . GLN A 1 151 ? -21.339 -27.618 -10.219 1.00 13.49 147 GLN A C 1
ATOM 1208 O O . GLN A 1 151 ? -20.892 -27.501 -9.085 1.00 12.13 147 GLN A O 1
ATOM 1214 N N . VAL A 1 152 ? -20.801 -27.017 -11.274 1.00 11.76 148 VAL A N 1
ATOM 1215 C CA . VAL A 1 152 ? -19.569 -26.262 -11.139 1.00 9.27 148 VAL A CA 1
ATOM 1216 C C . VAL A 1 152 ? -19.750 -25.109 -10.161 1.00 10.77 148 VAL A C 1
ATOM 1217 O O . VAL A 1 152 ? -18.869 -24.830 -9.358 1.00 9.97 148 VAL A O 1
ATOM 1221 N N . GLN A 1 153 ? -20.899 -24.443 -10.210 1.00 9.70 149 GLN A N 1
ATOM 1222 C CA . GLN A 1 153 ? -21.095 -23.307 -9.305 1.00 9.82 149 GLN A CA 1
ATOM 1223 C C . GLN A 1 153 ? -20.991 -23.740 -7.845 1.00 10.06 149 GLN A C 1
ATOM 1224 O O . GLN A 1 153 ? -20.434 -23.027 -7.010 1.00 11.86 149 GLN A O 1
ATOM 1230 N N . GLU A 1 154 ? -21.518 -24.915 -7.525 1.00 11.84 150 GLU A N 1
ATOM 1231 C CA . GLU A 1 154 ? -21.448 -25.385 -6.151 1.00 8.92 150 GLU A CA 1
ATOM 1232 C C . GLU A 1 154 ? -20.017 -25.738 -5.748 1.00 11.75 150 GLU A C 1
ATOM 1233 O O . GLU A 1 154 ? -19.643 -25.597 -4.585 1.00 9.67 150 GLU A O 1
ATOM 1239 N N . ALA A 1 155 ? -19.206 -26.167 -6.709 1.00 8.38 151 ALA A N 1
ATOM 1240 C CA . ALA A 1 155 ? -17.782 -26.371 -6.436 1.00 8.09 151 ALA A CA 1
ATOM 1241 C C . ALA A 1 155 ? -17.108 -25.035 -6.109 1.00 8.27 151 ALA A C 1
ATOM 1242 O O . ALA A 1 155 ? -16.254 -24.947 -5.226 1.00 8.12 151 ALA A O 1
ATOM 1244 N N . VAL A 1 156 ? -17.481 -23.987 -6.838 1.00 8.95 152 VAL A N 1
ATOM 1245 C CA . VAL A 1 156 ? -16.883 -22.678 -6.569 1.00 8.89 152 VAL A CA 1
ATOM 1246 C C . VAL A 1 156 ? -17.288 -22.186 -5.178 1.00 10.60 152 VAL A C 1
ATOM 1247 O O . VAL A 1 156 ? -16.450 -21.687 -4.422 1.00 9.22 152 VAL A O 1
ATOM 1251 N N . GLU A 1 157 ? -18.561 -22.339 -4.828 1.00 9.81 153 GLU A N 1
ATOM 1252 C CA . GLU A 1 157 ? -19.022 -21.871 -3.515 1.00 10.86 153 GLU A CA 1
ATOM 1253 C C . GLU A 1 157 ? -18.312 -22.607 -2.386 1.00 10.21 153 GLU A C 1
ATOM 1254 O O . GLU A 1 157 ? -17.915 -21.998 -1.385 1.00 11.88 153 GLU A O 1
ATOM 1260 N N . LEU A 1 158 ? -18.185 -23.924 -2.543 1.00 8.75 154 LEU A N 1
ATOM 1261 C CA . LEU A 1 158 ? -17.506 -24.755 -1.558 1.00 8.16 154 LEU A CA 1
ATOM 1262 C C . LEU A 1 158 ? -16.047 -24.335 -1.372 1.00 10.58 154 LEU A C 1
ATOM 1263 O O . LEU A 1 158 ? -15.594 -24.130 -0.249 1.00 10.75 154 LEU A O 1
ATOM 1268 N N . LEU A 1 159 ? -15.310 -24.209 -2.470 1.00 10.29 155 LEU A N 1
ATOM 1269 C CA . LEU A 1 159 ? -13.881 -23.900 -2.352 1.00 10.53 155 LEU A CA 1
ATOM 1270 C C . LEU A 1 159 ? -13.644 -22.453 -1.906 1.00 11.09 155 LEU A C 1
ATOM 1271 O O . LEU A 1 159 ? -12.675 -22.173 -1.199 1.00 10.21 155 LEU A O 1
ATOM 1276 N N . GLU A 1 160 ? -14.527 -21.531 -2.281 1.00 8.78 156 GLU A N 1
ATOM 1277 C CA . GLU A 1 160 ? -14.381 -20.150 -1.803 1.00 9.26 156 GLU A CA 1
ATOM 1278 C C . GLU A 1 160 ? -14.495 -20.080 -0.277 1.00 12.27 156 GLU A C 1
ATOM 1279 O O . GLU A 1 160 ? -13.799 -19.304 0.378 1.00 15.74 156 GLU A O 1
ATOM 1285 N N . GLN A 1 161 ? -15.367 -20.908 0.283 1.00 11.14 157 GLN A N 1
ATOM 1286 C CA . GLN A 1 161 ? -15.534 -20.974 1.731 1.00 11.16 157 GLN A CA 1
ATOM 1287 C C . GLN A 1 161 ? -14.298 -21.577 2.388 1.00 10.93 157 GLN A C 1
ATOM 1288 O O . GLN A 1 161 ? -13.842 -21.097 3.418 1.00 13.06 157 GLN A O 1
ATOM 1294 N N . VAL A 1 162 ? -13.760 -22.630 1.784 1.00 11.26 158 VAL A N 1
ATOM 1295 C CA . VAL A 1 162 ? -12.542 -23.257 2.292 1.00 9.88 158 VAL A CA 1
ATOM 1296 C C . VAL A 1 162 ? -11.390 -22.259 2.294 1.00 10.25 158 VAL A C 1
ATOM 1297 O O . VAL A 1 162 ? -10.687 -22.097 3.296 1.00 11.92 158 VAL A O 1
ATOM 1301 N N . VAL A 1 163 ? -11.214 -21.579 1.169 1.00 9.97 159 VAL A N 1
ATOM 1302 C CA . VAL A 1 163 ? -10.135 -20.610 1.016 1.00 11.70 159 VAL A CA 1
ATOM 1303 C C . VAL A 1 163 ? -10.313 -19.426 1.976 1.00 13.33 159 VAL A C 1
ATOM 1304 O O . VAL A 1 163 ? -9.340 -18.938 2.557 1.00 12.75 159 VAL A O 1
ATOM 1308 N N . ALA A 1 164 ? -11.551 -18.972 2.160 1.00 11.20 160 ALA A N 1
ATOM 1309 C CA . ALA A 1 164 ? -11.817 -17.850 3.069 1.00 12.77 160 ALA A CA 1
ATOM 1310 C C . ALA A 1 164 ? -11.457 -18.191 4.514 1.00 18.07 160 ALA A C 1
ATOM 1311 O O . ALA A 1 164 ? -10.890 -17.360 5.237 1.00 20.61 160 ALA A O 1
ATOM 1313 N N . ILE A 1 165 ? -11.778 -19.414 4.925 1.00 12.40 161 ILE A N 1
ATOM 1314 C CA . ILE A 1 165 ? -11.467 -19.886 6.272 1.00 15.75 161 ILE A CA 1
ATOM 1315 C C . ILE A 1 165 ? -9.954 -20.015 6.454 1.00 15.53 161 ILE A C 1
ATOM 1316 O O . ILE A 1 165 ? -9.408 -19.656 7.496 1.00 15.73 161 ILE A O 1
ATOM 1321 N N . GLN A 1 166 ? -9.266 -20.502 5.427 1.00 13.85 162 GLN A N 1
ATOM 1322 C CA . GLN A 1 166 ? -7.813 -20.639 5.520 1.00 10.34 162 GLN A CA 1
ATOM 1323 C C . GLN A 1 166 ? -7.117 -19.288 5.602 1.00 18.63 162 GLN A C 1
ATOM 1324 O O . GLN A 1 166 ? -6.053 -19.162 6.207 1.00 16.94 162 GLN A O 1
ATOM 1330 N N . ALA A 1 167 ? -7.721 -18.272 4.995 1.00 16.63 163 ALA A N 1
ATOM 1331 C CA . ALA A 1 167 ? -7.145 -16.940 5.028 1.00 16.09 163 ALA A CA 1
ATOM 1332 C C . ALA A 1 167 ? -7.072 -16.431 6.466 1.00 22.20 163 ALA A C 1
ATOM 1333 O O . ALA A 1 167 ? -6.256 -15.574 6.788 1.00 23.22 163 ALA A O 1
ATOM 1335 N N . LYS A 1 168 ? -7.919 -16.982 7.330 1.00 25.54 164 LYS A N 1
ATOM 1336 C CA . LYS A 1 168 ? -7.980 -16.565 8.728 1.00 28.71 164 LYS A CA 1
ATOM 1337 C C . LYS A 1 168 ? -7.232 -17.503 9.669 1.00 30.75 164 LYS A C 1
ATOM 1338 O O . LYS A 1 168 ? -7.113 -17.217 10.856 1.00 35.32 164 LYS A O 1
ATOM 1344 N N . THR A 1 169 ? -6.749 -18.631 9.152 1.00 22.71 165 THR A N 1
ATOM 1345 C CA . THR A 1 169 ? -6.231 -19.690 10.020 1.00 22.77 165 THR A CA 1
ATOM 1346 C C . THR A 1 169 ? -4.812 -20.146 9.677 1.00 25.87 165 THR A C 1
ATOM 1347 O O . THR A 1 169 ? -4.078 -20.622 10.552 1.00 24.93 165 THR A O 1
ATOM 1351 N N . LEU A 1 170 ? -4.437 -20.011 8.409 1.00 19.76 166 LEU A N 1
ATOM 1352 C CA . LEU A 1 170 ? -3.146 -20.496 7.919 1.00 17.19 166 LEU A CA 1
ATOM 1353 C C . LEU A 1 170 ? -2.305 -19.360 7.335 1.00 14.63 166 LEU A C 1
ATOM 1354 O O . LEU A 1 170 ? -2.848 -18.400 6.804 1.00 19.63 166 LEU A O 1
ATOM 1359 N N . ARG A 1 171 ? -0.977 -19.471 7.425 1.00 13.68 167 ARG A N 1
ATOM 1360 C CA . ARG A 1 171 ? -0.088 -18.489 6.801 1.00 14.02 167 ARG A CA 1
ATOM 1361 C C . ARG A 1 171 ? -0.120 -18.626 5.280 1.00 14.97 167 ARG A C 1
ATOM 1362 O O . ARG A 1 171 ? -0.430 -19.701 4.773 1.00 12.45 167 ARG A O 1
ATOM 1370 N N . SER A 1 172 ? 0.212 -17.556 4.554 1.00 13.43 168 SER A N 1
ATOM 1371 C CA . SER A 1 172 ? 0.046 -17.573 3.104 1.00 15.03 168 SER A CA 1
ATOM 1372 C C . SER A 1 172 ? 0.899 -18.665 2.443 1.00 16.37 168 SER A C 1
ATOM 1373 O O . SER A 1 172 ? 0.551 -19.165 1.374 1.00 14.17 168 SER A O 1
ATOM 1376 N N . GLU A 1 173 ? 1.994 -19.049 3.095 1.00 13.54 169 GLU A N 1
ATOM 1377 C CA . GLU A 1 173 ? 2.930 -20.011 2.509 1.00 12.71 169 GLU A CA 1
ATOM 1378 C C . GLU A 1 173 ? 2.547 -21.460 2.811 1.00 12.37 169 GLU A C 1
ATOM 1379 O O . GLU A 1 173 ? 3.137 -22.382 2.257 1.00 11.99 169 GLU A O 1
ATOM 1385 N N . HIS A 1 174 ? 1.552 -21.664 3.676 1.00 11.95 170 HIS A N 1
ATOM 1386 C CA . HIS A 1 174 ? 1.158 -23.017 4.076 1.00 11.91 170 HIS A CA 1
ATOM 1387 C C . HIS A 1 174 ? 0.737 -23.870 2.876 1.00 10.72 170 HIS A C 1
ATOM 1388 O O . HIS A 1 174 ? -0.099 -23.450 2.079 1.00 10.68 170 HIS A O 1
ATOM 1395 N N . PRO A 1 175 ? 1.321 -25.073 2.736 1.00 10.57 171 PRO A N 1
ATOM 1396 C CA . PRO A 1 175 ? 1.012 -25.935 1.582 1.00 10.12 171 PRO A CA 1
ATOM 1397 C C . PRO A 1 175 ? -0.486 -26.171 1.360 1.00 9.70 171 PRO A C 1
ATOM 1398 O O . PRO A 1 175 ? -0.929 -26.226 0.215 1.00 11.48 171 PRO A O 1
ATOM 1402 N N . SER A 1 176 ? -1.256 -26.301 2.434 1.00 9.38 172 SER A N 1
ATOM 1403 C CA . SER A 1 176 ? -2.687 -26.560 2.287 1.00 12.17 172 SER A CA 1
ATOM 1404 C C . SER A 1 176 ? -3.430 -25.330 1.794 1.00 8.99 172 SER A C 1
ATOM 1405 O O . SER A 1 176 ? -4.411 -25.443 1.056 1.00 11.85 172 SER A O 1
ATOM 1408 N N . ARG A 1 177 ? -2.976 -24.159 2.209 1.00 9.46 173 ARG A N 1
ATOM 1409 C CA . ARG A 1 177 ? -3.618 -22.922 1.758 1.00 9.61 173 ARG A CA 1
ATOM 1410 C C . ARG A 1 177 ? -3.391 -22.753 0.262 1.00 14.29 173 ARG A C 1
ATOM 1411 O O . ARG A 1 177 ? -4.307 -22.428 -0.487 1.00 13.96 173 ARG A O 1
ATOM 1419 N N . LEU A 1 178 ? -2.169 -23.015 -0.183 1.00 11.87 174 LEU A N 1
ATOM 1420 C CA . LEU A 1 178 ? -1.860 -22.954 -1.613 1.00 10.70 174 LEU A CA 1
ATOM 1421 C C . LEU A 1 178 ? -2.630 -24.011 -2.405 1.00 11.65 174 LEU A C 1
ATOM 1422 O O . LEU A 1 178 ? -3.113 -23.744 -3.505 1.00 13.35 174 LEU A O 1
ATOM 1427 N N . ALA A 1 179 ? -2.749 -25.207 -1.838 1.00 9.03 175 ALA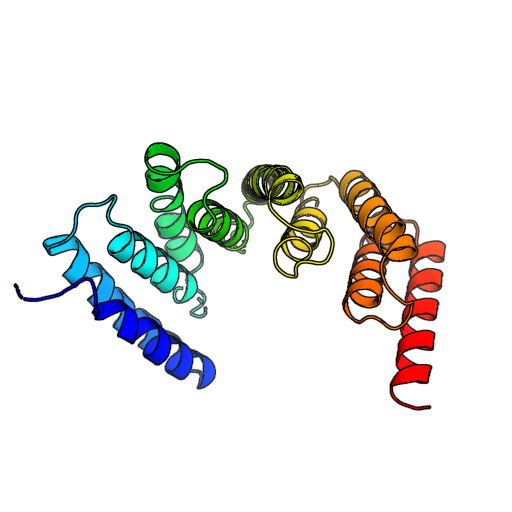 A N 1
ATOM 1428 C CA . ALA A 1 179 ? -3.436 -26.301 -2.517 1.00 8.60 175 ALA A CA 1
ATOM 1429 C C . ALA A 1 179 ? -4.900 -25.945 -2.757 1.00 9.71 175 ALA A C 1
ATOM 1430 O O . ALA A 1 179 ? -5.416 -26.158 -3.854 1.00 11.36 175 ALA A O 1
ATOM 1432 N N . SER A 1 180 ? -5.572 -25.401 -1.746 1.00 9.62 176 SER A N 1
ATOM 1433 C CA . SER A 1 180 ? -6.993 -25.075 -1.912 1.00 8.21 176 SER A CA 1
ATOM 1434 C C . SER A 1 180 ? -7.177 -23.922 -2.897 1.00 10.90 176 SER A C 1
ATOM 1435 O O . SER A 1 180 ? -8.144 -23.893 -3.658 1.00 11.08 176 SER A O 1
ATOM 1438 N N . GLN A 1 181 ? -6.250 -22.967 -2.891 1.00 9.68 177 GLN A N 1
ATOM 1439 C CA . GLN A 1 181 ? -6.320 -21.887 -3.871 1.00 9.24 177 GLN A CA 1
ATOM 1440 C C . GLN A 1 181 ? -6.146 -22.418 -5.283 1.00 11.61 177 GLN A C 1
ATOM 1441 O O . GLN A 1 181 ? -6.825 -21.980 -6.206 1.00 12.12 177 GLN A O 1
ATOM 1447 N N . HIS A 1 182 ? -5.253 -23.389 -5.455 1.00 11.75 178 HIS A N 1
ATOM 1448 C CA . HIS A 1 182 ? -5.107 -24.018 -6.762 1.00 9.22 178 HIS A CA 1
ATOM 1449 C C . HIS A 1 182 ? -6.389 -24.736 -7.187 1.00 12.21 178 HIS A C 1
ATOM 1450 O O . HIS A 1 182 ? -6.825 -24.639 -8.344 1.00 11.76 178 HIS A O 1
ATOM 1457 N N . GLU A 1 183 ? -6.997 -25.456 -6.249 1.00 9.52 179 GLU A N 1
ATOM 1458 C CA . GLU A 1 183 ? -8.247 -26.158 -6.549 1.00 10.48 179 GLU A CA 1
ATOM 1459 C C . GLU A 1 183 ? -9.334 -25.146 -6.915 1.00 11.71 179 GLU A C 1
ATOM 1460 O O . GLU A 1 183 ? -10.155 -25.385 -7.809 1.00 10.81 179 GLU A O 1
ATOM 1466 N N . LEU A 1 184 ? -9.339 -24.015 -6.219 1.00 11.04 180 LEU A N 1
ATOM 1467 C CA . LEU A 1 184 ? -10.337 -22.983 -6.485 1.00 10.80 180 LEU A CA 1
ATOM 1468 C C . LEU A 1 184 ? -10.123 -22.387 -7.873 1.00 11.14 180 LEU A C 1
ATOM 1469 O O . LEU A 1 184 ? -11.083 -22.138 -8.607 1.00 10.13 180 LEU A O 1
ATOM 1474 N N . ALA A 1 185 ? -8.866 -22.185 -8.250 1.00 9.30 181 ALA A N 1
ATOM 1475 C CA . ALA A 1 185 ? -8.562 -21.659 -9.582 1.00 10.43 181 ALA A CA 1
ATOM 1476 C C . ALA A 1 185 ? -9.112 -22.581 -10.666 1.00 13.03 181 ALA A C 1
ATOM 1477 O O . ALA A 1 185 ? -9.647 -22.110 -11.673 1.00 12.89 181 ALA A O 1
ATOM 1479 N N . ARG A 1 186 ? -8.991 -23.894 -10.456 1.00 9.61 182 ARG A N 1
ATOM 1480 C CA A ARG A 1 186 ? -9.526 -24.867 -11.401 0.46 10.56 182 ARG A CA 1
ATOM 1481 C CA B ARG A 1 186 ? -9.532 -24.871 -11.396 0.54 10.13 182 ARG A CA 1
ATOM 1482 C C . ARG A 1 186 ? -11.047 -24.744 -11.499 1.00 14.38 182 ARG A C 1
ATOM 1483 O O . ARG A 1 186 ? -11.629 -24.831 -12.594 1.00 13.37 182 ARG A O 1
ATOM 1498 N N . ALA A 1 187 ? -11.689 -24.546 -10.356 1.00 8.92 183 ALA A N 1
ATOM 1499 C CA . ALA A 1 187 ? -13.142 -24.377 -10.331 1.00 8.93 183 ALA A CA 1
ATOM 1500 C C . ALA A 1 187 ? -13.555 -23.109 -11.066 1.00 11.32 183 ALA A C 1
ATOM 1501 O O . ALA A 1 187 ? -14.502 -23.128 -11.850 1.00 10.41 183 ALA A O 1
ATOM 1503 N N . TYR A 1 188 ? -12.847 -22.008 -10.809 1.00 11.30 184 TYR A N 1
ATOM 1504 C CA . TYR A 1 188 ? -13.111 -20.752 -11.513 1.00 12.76 184 TYR A CA 1
ATOM 1505 C C . TYR A 1 188 ? -13.016 -20.952 -13.023 1.00 11.43 184 TYR A C 1
ATOM 1506 O O . TYR A 1 188 ? -13.848 -20.467 -13.784 1.00 11.60 184 TYR A O 1
ATOM 1515 N N . GLN A 1 189 ? -11.984 -21.666 -13.458 1.00 13.83 185 GLN A N 1
ATOM 1516 C CA . GLN A 1 189 ? -11.810 -21.935 -14.882 1.00 10.89 185 GLN A CA 1
ATOM 1517 C C . GLN A 1 189 ? -13.016 -22.668 -15.473 1.00 15.09 185 GLN A C 1
ATOM 1518 O O . GLN A 1 189 ? -13.538 -22.274 -16.521 1.00 18.33 185 GLN A O 1
ATOM 1524 N N . ALA A 1 190 ? -13.454 -23.725 -14.795 1.00 14.33 186 ALA A N 1
ATOM 1525 C CA . ALA A 1 190 ? -14.608 -24.506 -15.238 1.00 16.42 186 ALA A CA 1
ATOM 1526 C C . ALA A 1 190 ? -15.871 -23.650 -15.271 1.00 20.49 186 ALA A C 1
ATOM 1527 O O . ALA A 1 190 ? -16.783 -23.891 -16.072 1.00 18.55 186 ALA A O 1
ATOM 1529 N N . ASN A 1 191 ? -15.918 -22.653 -14.393 1.00 12.07 187 ASN A N 1
ATOM 1530 C CA . ASN A 1 191 ? -17.087 -21.781 -14.268 1.00 11.88 187 ASN A CA 1
ATOM 1531 C C . ASN A 1 191 ? -17.068 -20.585 -15.222 1.00 14.95 187 ASN A C 1
ATOM 1532 O O . ASN A 1 191 ? -17.989 -19.767 -15.227 1.00 13.92 187 ASN A O 1
ATOM 1537 N N . GLY A 1 192 ? -16.007 -20.471 -16.018 1.00 16.30 188 GLY A N 1
ATOM 1538 C CA . GLY A 1 192 ? -15.884 -19.365 -16.9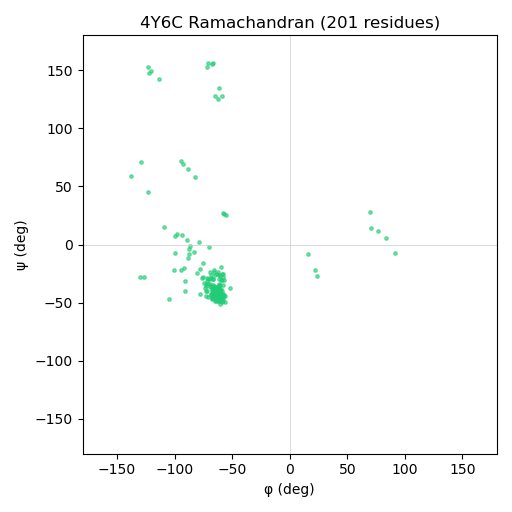46 1.00 13.01 188 GLY A CA 1
ATOM 1539 C C . GLY A 1 192 ? -15.315 -18.103 -16.322 1.00 15.87 188 GLY A C 1
ATOM 1540 O O . GLY A 1 192 ? -15.261 -17.057 -16.961 1.00 18.83 188 GLY A O 1
ATOM 1541 N N . GLN A 1 193 ? -14.896 -18.194 -15.063 1.00 12.05 189 GLN A N 1
ATOM 1542 C CA . GLN A 1 193 ? -14.272 -17.070 -14.384 1.00 12.16 189 GLN A CA 1
ATOM 1543 C C . GLN A 1 193 ? -12.778 -17.099 -14.656 1.00 17.83 189 GLN A C 1
ATOM 1544 O O . GLN A 1 193 ? -11.966 -17.268 -13.746 1.00 18.08 189 GLN A O 1
ATOM 1550 N N . ARG A 1 194 ? -12.421 -16.918 -15.923 1.00 18.94 190 ARG A N 1
ATOM 1551 C CA . ARG A 1 194 ? -11.070 -17.225 -16.375 1.00 20.79 190 ARG A CA 1
ATOM 1552 C C . ARG A 1 194 ? -10.032 -16.204 -15.926 1.00 21.08 190 ARG A C 1
ATOM 1553 O O . ARG A 1 194 ? -8.886 -16.568 -15.660 1.00 22.01 190 ARG A O 1
ATOM 1561 N N . GLN A 1 195 ? -10.428 -14.941 -15.828 1.00 20.96 191 GLN A N 1
ATOM 1562 C CA . GLN A 1 195 ? -9.520 -13.907 -15.333 1.00 29.50 191 GLN A CA 1
ATOM 1563 C C . GLN A 1 195 ? -9.154 -14.162 -13.875 1.00 29.37 191 GLN A C 1
ATOM 1564 O O . GLN A 1 195 ? -7.976 -14.138 -13.510 1.00 30.65 191 GLN A O 1
ATOM 1570 N N . GLU A 1 196 ? -10.170 -14.409 -13.051 1.00 23.13 192 GLU A N 1
ATOM 1571 C CA . GLU A 1 196 ? -9.964 -14.659 -11.628 1.00 22.56 192 GLU A CA 1
ATOM 1572 C C . GLU A 1 196 ? -9.118 -15.905 -11.410 1.00 17.49 192 GLU A C 1
ATOM 1573 O O . GLU A 1 196 ? -8.299 -15.956 -10.495 1.00 19.28 192 GLU A O 1
ATOM 1579 N N . ALA A 1 197 ? -9.317 -16.909 -12.258 1.00 14.74 193 ALA A N 1
ATOM 1580 C CA . ALA A 1 197 ? -8.517 -18.126 -12.182 1.00 13.42 193 ALA A CA 1
ATOM 1581 C C . ALA A 1 197 ? -7.047 -17.840 -12.468 1.00 20.05 193 ALA A C 1
ATOM 1582 O O . ALA A 1 197 ? -6.168 -18.270 -11.723 1.00 15.86 193 ALA A O 1
ATOM 1584 N N . GLN A 1 198 ? -6.757 -17.115 -13.541 1.00 17.77 194 GLN A N 1
ATOM 1585 C CA . GLN A 1 198 ? -5.345 -16.904 -13.858 1.00 20.60 194 GLN A CA 1
ATOM 1586 C C . GLN A 1 198 ? -4.714 -15.946 -12.843 1.00 22.31 194 GLN A C 1
ATOM 1587 O O . GLN A 1 198 ? -3.525 -16.055 -12.540 1.00 24.62 194 GLN A O 1
ATOM 1593 N N . GLU A 1 199 ? -5.514 -15.042 -12.287 1.00 18.06 195 GLU A N 1
ATOM 1594 C CA . GLU A 1 199 ? -5.047 -14.157 -11.217 1.00 21.20 195 GLU A CA 1
ATOM 1595 C C . GLU A 1 199 ? -4.642 -14.960 -9.975 1.00 23.33 195 GLU A C 1
ATOM 1596 O O . GLU A 1 199 ? -3.565 -14.767 -9.403 1.00 25.42 195 GLU A O 1
ATOM 1602 N N . LEU A 1 200 ? -5.518 -15.870 -9.569 1.00 18.86 196 LEU A N 1
ATOM 1603 C CA . LEU A 1 200 ? -5.287 -16.696 -8.388 1.00 14.62 196 LEU A CA 1
ATOM 1604 C C . LEU A 1 200 ? -4.096 -17.630 -8.598 1.00 16.08 196 LEU A C 1
ATOM 1605 O O . LEU A 1 200 ? -3.271 -17.813 -7.703 1.00 17.28 196 LEU A O 1
ATOM 1610 N N . LEU A 1 201 ? -3.992 -18.206 -9.791 1.00 15.21 197 LEU A N 1
ATOM 1611 C CA . LEU A 1 201 ? -2.889 -19.114 -10.088 1.00 15.27 197 LEU A CA 1
ATOM 1612 C C . LEU A 1 201 ? -1.555 -18.365 -10.062 1.00 19.74 197 LEU A C 1
ATOM 1613 O O . LEU A 1 201 ? -0.538 -18.906 -9.625 1.00 17.02 197 LEU A O 1
ATOM 1618 N N . GLU A 1 202 ? -1.552 -17.120 -10.525 1.00 18.75 198 GLU A N 1
ATOM 1619 C CA . GLU A 1 202 ? -0.323 -16.331 -10.488 1.00 19.39 198 GLU A CA 1
ATOM 1620 C C . GLU A 1 202 ? 0.069 -16.031 -9.047 1.00 19.82 198 GLU A C 1
ATOM 1621 O O . GLU A 1 202 ? 1.258 -16.004 -8.714 1.00 19.86 198 GLU A O 1
ATOM 1627 N N . GLN A 1 203 ? -0.925 -15.833 -8.186 1.00 15.62 199 GLN A N 1
ATOM 1628 C CA . GLN A 1 203 ? -0.642 -15.550 -6.784 1.00 16.02 199 GLN A CA 1
ATOM 1629 C C . GLN A 1 203 ? 0.002 -16.755 -6.107 1.00 20.32 199 GLN A C 1
ATOM 1630 O O . GLN A 1 203 ? 0.967 -16.614 -5.353 1.00 17.97 199 GLN A O 1
ATOM 1636 N N . VAL A 1 204 ? -0.542 -17.934 -6.380 1.00 12.67 200 VAL A N 1
ATOM 1637 C CA . VAL A 1 204 ? 0.004 -19.172 -5.839 1.00 11.84 200 VAL A CA 1
ATOM 1638 C C . VAL A 1 204 ? 1.435 -19.374 -6.332 1.00 20.23 200 VAL A C 1
ATOM 1639 O O . VAL A 1 204 ? 2.345 -19.641 -5.543 1.00 15.60 200 VAL A O 1
ATOM 1643 N N . ARG A 1 205 ? 1.635 -19.223 -7.637 1.00 17.14 201 ARG A N 1
ATOM 1644 C CA . ARG A 1 205 ? 2.952 -19.420 -8.230 1.00 13.35 201 ARG A CA 1
ATOM 1645 C C . ARG A 1 205 ? 3.973 -18.444 -7.667 1.00 18.21 201 ARG A C 1
ATOM 1646 O O . ARG A 1 205 ? 5.135 -18.801 -7.468 1.00 18.61 201 ARG A O 1
ATOM 1654 N N . ALA A 1 206 ? 3.540 -17.220 -7.383 1.00 15.62 202 ALA A N 1
ATOM 1655 C CA . ALA A 1 206 ? 4.431 -16.234 -6.787 1.00 17.55 202 ALA A CA 1
ATOM 1656 C C . ALA A 1 206 ? 4.865 -16.646 -5.383 1.00 19.28 202 ALA A C 1
ATOM 1657 O O . ALA A 1 206 ? 6.025 -16.470 -5.014 1.00 18.66 202 ALA A O 1
ATOM 1659 N N . ILE A 1 207 ? 3.940 -17.184 -4.594 1.00 16.87 203 ILE A N 1
ATOM 1660 C CA . ILE A 1 207 ? 4.275 -17.570 -3.227 1.00 16.56 203 ILE A CA 1
ATOM 1661 C C . ILE A 1 207 ? 5.167 -18.804 -3.241 1.00 15.95 203 ILE A C 1
ATOM 1662 O O . ILE A 1 207 ? 6.136 -18.889 -2.480 1.00 17.79 203 ILE A O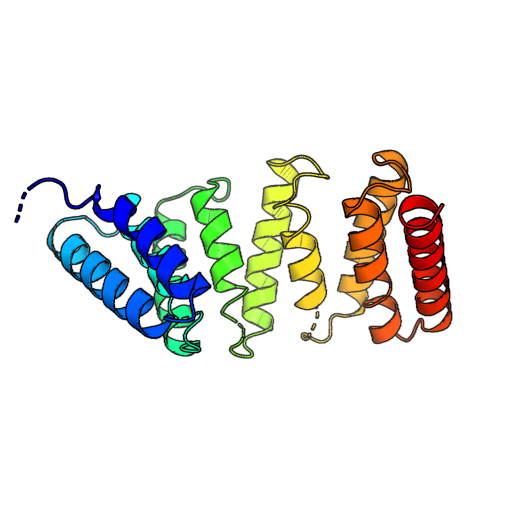 1
ATOM 1667 N N . GLN A 1 208 ? 4.868 -19.750 -4.130 1.00 13.63 204 GLN A N 1
ATOM 1668 C CA . GLN A 1 208 ? 5.714 -20.932 -4.280 1.00 13.46 204 GLN A CA 1
ATOM 1669 C C . GLN A 1 208 ? 7.140 -20.552 -4.665 1.00 17.24 204 GLN A C 1
ATOM 1670 O O . GLN A 1 208 ? 8.109 -21.096 -4.133 1.00 18.38 204 GLN A O 1
ATOM 1676 N N . ALA A 1 209 ? 7.269 -19.599 -5.580 1.00 19.16 205 ALA A N 1
ATOM 1677 C CA . ALA A 1 209 ? 8.582 -19.182 -6.048 1.00 19.71 205 ALA A CA 1
ATOM 1678 C C . ALA A 1 209 ? 9.375 -18.515 -4.929 1.00 23.79 205 ALA A C 1
ATOM 1679 O O . ALA A 1 209 ? 10.585 -18.710 -4.804 1.00 23.09 205 ALA A O 1
ATOM 1681 N N . LYS A 1 210 ? 8.687 -17.726 -4.116 1.00 19.40 206 LYS A N 1
ATOM 1682 C CA . LYS A 1 210 ? 9.353 -16.974 -3.064 1.00 18.31 206 LYS A CA 1
ATOM 1683 C C . LYS A 1 210 ? 9.825 -17.923 -1.967 1.00 19.58 206 LYS A C 1
ATOM 1684 O O . LYS A 1 210 ? 10.878 -17.722 -1.370 1.00 21.18 206 LYS A O 1
ATOM 1690 N N . THR A 1 211 ? 9.058 -18.980 -1.734 1.00 15.78 207 THR A N 1
ATOM 1691 C CA . THR A 1 211 ? 9.418 -19.955 -0.710 1.00 15.66 207 THR A CA 1
ATOM 1692 C C . THR A 1 211 ? 10.516 -20.903 -1.183 1.00 17.14 207 THR A C 1
ATOM 1693 O O . THR A 1 211 ? 11.452 -21.218 -0.444 1.00 16.47 207 THR A O 1
ATOM 1697 N N . GLN A 1 212 ? 10.389 -21.360 -2.426 1.00 17.25 208 GLN A N 1
ATOM 1698 C CA . GLN A 1 212 ? 11.213 -22.451 -2.935 1.00 15.93 208 GLN A CA 1
ATOM 1699 C C . GLN A 1 212 ? 12.456 -21.987 -3.675 1.00 18.31 208 GLN A C 1
ATOM 1700 O O . GLN A 1 212 ? 13.419 -22.734 -3.817 1.00 19.22 208 GLN A O 1
ATOM 1706 N N . ARG A 1 213 ? 12.425 -20.755 -4.161 1.00 19.32 209 ARG A N 1
ATOM 1707 C CA . ARG A 1 213 ? 13.557 -20.191 -4.883 1.00 31.97 209 ARG A CA 1
ATOM 1708 C C . ARG A 1 213 ? 13.744 -18.757 -4.421 1.00 43.30 209 ARG A C 1
ATOM 1709 O O . ARG A 1 213 ? 13.671 -17.824 -5.221 1.00 47.38 209 ARG A O 1
ATOM 1717 N N . SER A 1 214 ? 13.964 -18.600 -3.117 1.00 40.61 210 SER A N 1
ATOM 1718 C CA A SER A 1 214 ? 14.088 -17.282 -2.501 0.50 41.05 210 SER A CA 1
ATOM 1719 C CA B SER A 1 214 ? 14.089 -17.285 -2.498 0.50 41.04 210 SER A CA 1
ATOM 1720 C C . SER A 1 214 ? 15.232 -16.477 -3.105 1.00 40.29 210 SER A C 1
ATOM 1721 O O . SER A 1 214 ? 15.076 -15.294 -3.396 1.00 42.43 210 SER A O 1
#

Organism: Podospora anserina (strain S / ATCC MYA-4624 / DSM 980 / FGSC 10383) (NCBI:txid515849)

Sequence (208 aa):
HEHPSSRLRSQHELARRYQQNGQVQEAVELLEQVVAIQAKTLRSEHPSRLASQHELARAYANGQVQEAVELLEQQVVAIQAKTLRSEHPSRLASQHELARRAYANGQVQEAVELLEQVVAIQAKTLRSEHPSRLLASQHELARAYANGQVQEAVELLEQVVAIQAKTLRSEHPSRLASQHELARRAYQANGQRQEAQELLEQVRAIQAKTQRSS

Foldseek 3Di:
DPCLLVCVVLLVVLVVCLVVVNLVVSLVSLVVSLVVCVVPPDPLDPSNLVSLLSNLVSVNVVVLVSSLVSLVSSLVSCVPVDDLLDPVNLVSLQVNLVSVNVVVLVSSLVSLVSSQVNCVPVDDLPDPVNLVSLLSNLVSCNVVNLVVSLVSLVVSLVVCVVPPDCLDPSNLVSLLSNLVSCVVVVVPVVSVVSVVSSVVSCCVVVVD

Solvent-accessible surface area: 11791 Å² total